Protein AF-0000000085035251 (afdb_homodimer)

Sequence (236 aa):
MGFLKVRIGLFNPAQPERAAEVEASVDKGAIYSVVRCDILEQLGVKPIERRKFRAFGGSVERDIGEVGAILMGKRRVIPVIFGEEGDPAVLGVTALEIFWLEVDLVRGVLREAELLLLMGFLKVRIGLFNPAQPERAAEVEASVDKGAIYSVVRCDILEQLGVKPIERRKFRAFGGSVERDIGEVGAILMGKRRVIPVIFGEEGDPAVLGVTALEIFWLEVDLVRGVLREAELLLL

Structure (mmCIF, N/CA/C/O backbone):
data_AF-0000000085035251-model_v1
#
loop_
_entity.id
_entity.type
_entity.pdbx_description
1 polymer 'Predicted aspartyl protease'
#
loop_
_atom_site.group_PDB
_atom_site.id
_atom_site.type_symbol
_atom_site.label_atom_id
_atom_site.label_alt_id
_atom_site.label_comp_id
_atom_site.label_asym_id
_atom_site.label_entity_id
_atom_site.label_seq_id
_atom_site.pdbx_PDB_ins_code
_atom_site.Cartn_x
_atom_site.Cartn_y
_atom_site.Cartn_z
_atom_site.occupancy
_atom_site.B_iso_or_equiv
_atom_site.auth_seq_id
_atom_site.auth_comp_id
_atom_site.auth_asym_id
_atom_site.auth_atom_id
_atom_site.pdbx_PDB_model_num
ATOM 1 N N . MET A 1 1 ? -12.586 23.5 -7.133 1 41.53 1 MET A N 1
ATOM 2 C CA . MET A 1 1 ? -12.719 22.047 -7.168 1 41.53 1 MET A CA 1
ATOM 3 C C . MET A 1 1 ? -12.461 21.453 -5.793 1 41.53 1 MET A C 1
ATOM 5 O O . MET A 1 1 ? -11.438 21.734 -5.168 1 41.53 1 MET A O 1
ATOM 9 N N . GLY A 1 2 ? -13.367 21.234 -4.906 1 55.91 2 GLY A N 1
ATOM 10 C CA . GLY A 1 2 ? -13.383 20.969 -3.475 1 55.91 2 GLY A CA 1
ATOM 11 C C . GLY A 1 2 ? -12.672 19.688 -3.098 1 55.91 2 GLY A C 1
ATOM 12 O O . GLY A 1 2 ? -12.883 18.641 -3.723 1 55.91 2 GLY A O 1
ATOM 13 N N . PHE A 1 3 ? -11.43 19.688 -2.51 1 79.69 3 PHE A N 1
ATOM 14 C CA . PHE A 1 3 ? -10.648 18.531 -2.086 1 79.69 3 PHE A CA 1
ATOM 15 C C . PHE A 1 3 ? -11.461 17.641 -1.149 1 79.69 3 PHE A C 1
ATOM 17 O O . PHE A 1 3 ? -12.266 18.141 -0.356 1 79.69 3 PHE A O 1
ATOM 24 N N . LEU A 1 4 ? -11.805 16.344 -1.587 1 94.75 4 LEU A N 1
ATOM 25 C CA . LEU A 1 4 ? -12.438 15.391 -0.692 1 94.75 4 LEU A CA 1
ATOM 26 C C . LEU A 1 4 ? -11.641 15.234 0.599 1 94.75 4 LEU A C 1
ATOM 28 O O . LEU A 1 4 ? -10.422 15.047 0.563 1 94.75 4 LEU A O 1
ATOM 32 N N . LYS A 1 5 ? -12.328 15.68 1.704 1 97 5 LYS A N 1
ATOM 33 C CA . LYS A 1 5 ? -11.742 15.461 3.021 1 97 5 LYS A CA 1
ATOM 34 C C . LYS A 1 5 ? -12.398 14.289 3.73 1 97 5 LYS A C 1
ATOM 36 O O . LYS A 1 5 ? -13.617 14.094 3.625 1 97 5 LYS A O 1
ATOM 41 N N . VAL A 1 6 ? -11.602 13.617 4.461 1 97.69 6 VAL A N 1
ATOM 42 C CA . VAL A 1 6 ? -12.133 12.484 5.215 1 97.69 6 VAL A CA 1
ATOM 43 C C . VAL A 1 6 ? -11.539 12.477 6.621 1 97.69 6 VAL A C 1
ATOM 45 O O . VAL A 1 6 ? -10.438 12.977 6.84 1 97.69 6 VAL A O 1
ATOM 48 N N . ARG A 1 7 ? -12.32 12.008 7.531 1 97.69 7 ARG A N 1
ATOM 49 C CA . ARG A 1 7 ? -11.789 11.711 8.859 1 97.69 7 ARG A CA 1
ATOM 50 C C . ARG A 1 7 ? -11.18 10.312 8.906 1 97.69 7 ARG A C 1
ATOM 52 O O . ARG A 1 7 ? -11.828 9.328 8.539 1 97.69 7 ARG A O 1
ATOM 59 N N . ILE A 1 8 ? -9.984 10.258 9.32 1 98.38 8 ILE A N 1
ATOM 60 C CA . ILE A 1 8 ? -9.273 8.984 9.359 1 98.38 8 ILE A CA 1
ATOM 61 C C . ILE A 1 8 ? -8.727 8.742 10.766 1 98.38 8 ILE A C 1
ATOM 63 O O . ILE A 1 8 ? -8.148 9.641 11.375 1 98.38 8 ILE A O 1
ATOM 67 N N . GLY A 1 9 ? -9.031 7.574 11.297 1 98.5 9 GLY A N 1
ATOM 68 C CA . GLY A 1 9 ? -8.367 7.156 12.516 1 98.5 9 GLY A CA 1
ATOM 69 C C . GLY A 1 9 ? -6.938 6.695 12.289 1 98.5 9 GLY A C 1
ATOM 70 O O . GLY A 1 9 ? -6.637 6.07 11.273 1 98.5 9 GLY A O 1
ATOM 71 N N . LEU A 1 10 ? -6.078 7.016 13.203 1 98.81 10 LEU A N 1
ATOM 72 C CA . LEU A 1 10 ? -4.684 6.582 13.164 1 98.81 10 LEU A CA 1
ATOM 73 C C . LEU A 1 10 ? -4.301 5.875 14.461 1 98.81 10 LEU A C 1
ATOM 75 O O . LEU A 1 10 ? -4.746 6.266 15.539 1 98.81 10 LEU A O 1
ATOM 79 N N . PHE A 1 11 ? -3.5 4.879 14.328 1 98.31 11 PHE A N 1
ATOM 80 C CA . PHE A 1 11 ? -3.02 4.176 15.516 1 98.31 11 PHE A CA 1
ATOM 81 C C . PHE A 1 11 ? -1.648 3.562 15.258 1 98.31 11 PHE A C 1
ATOM 83 O O . PHE A 1 11 ? -1.191 3.506 14.117 1 98.31 11 PHE A O 1
ATOM 90 N N . ASN A 1 12 ? -0.963 3.244 16.266 1 97.75 12 ASN A N 1
ATOM 91 C CA . ASN A 1 12 ? 0.292 2.502 16.203 1 97.75 12 ASN A CA 1
ATOM 92 C C . ASN A 1 12 ? 0.053 0.995 16.25 1 97.75 12 ASN A C 1
ATOM 94 O O . ASN A 1 12 ? -0.414 0.465 17.266 1 97.75 12 ASN A O 1
ATOM 98 N N . PRO A 1 13 ? 0.367 0.319 15.188 1 92.62 13 PRO A N 1
ATOM 99 C CA . PRO A 1 13 ? 0.131 -1.127 15.195 1 92.62 13 PRO A CA 1
ATOM 100 C C . PRO A 1 13 ? 0.797 -1.83 16.375 1 92.62 13 PRO A C 1
ATOM 102 O O . PRO A 1 13 ? 0.287 -2.842 16.859 1 92.62 13 PRO A O 1
ATOM 105 N N . ALA A 1 14 ? 1.91 -1.327 16.812 1 91.19 14 ALA A N 1
ATOM 106 C CA . ALA A 1 14 ? 2.639 -1.918 17.938 1 91.19 14 ALA A CA 1
ATOM 107 C C . ALA A 1 14 ? 1.94 -1.623 19.266 1 91.19 14 ALA A C 1
ATOM 109 O O . ALA A 1 14 ? 2.166 -2.314 20.25 1 91.19 14 ALA A O 1
ATOM 110 N N . GLN A 1 15 ? 1.143 -0.567 19.297 1 93.38 15 GLN A N 1
ATOM 111 C CA . GLN A 1 15 ? 0.375 -0.138 20.469 1 93.38 15 GLN A CA 1
ATOM 112 C C . GLN A 1 15 ? -1.027 0.311 20.062 1 93.38 15 GLN A C 1
ATOM 114 O O . GLN A 1 15 ? -1.346 1.501 20.125 1 93.38 15 GLN A O 1
ATOM 119 N N . PRO A 1 16 ? -1.797 -0.693 19.719 1 91.38 16 PRO A N 1
ATOM 120 C CA . PRO A 1 16 ? -3.043 -0.36 19.031 1 91.38 16 PRO A CA 1
ATOM 121 C C . PRO A 1 16 ? -4.074 0.294 19.953 1 91.38 16 PRO A C 1
ATOM 123 O O . PRO A 1 16 ? -5.109 0.771 19.484 1 91.38 16 PRO A O 1
ATOM 126 N N . GLU A 1 17 ? -3.742 0.399 21.188 1 92.75 17 GLU A N 1
ATOM 127 C CA . GLU A 1 17 ? -4.695 0.953 22.156 1 92.75 17 GLU A CA 1
ATOM 128 C C . GLU A 1 17 ? -4.789 2.471 22.031 1 92.75 17 GLU A C 1
ATOM 130 O O . GLU A 1 17 ? -5.789 3.072 22.422 1 92.75 17 GLU A O 1
ATOM 135 N N . ARG A 1 18 ? -3.76 3.09 21.547 1 92.12 18 ARG A N 1
ATOM 136 C CA . ARG A 1 18 ? -3.752 4.535 21.344 1 92.12 18 ARG A CA 1
ATOM 137 C C . ARG A 1 18 ? -4.145 4.887 19.906 1 92.12 18 ARG A C 1
ATOM 139 O O . ARG A 1 18 ? -3.633 4.297 18.953 1 92.12 18 ARG A O 1
ATOM 146 N N . ALA A 1 19 ? -5.121 5.734 19.844 1 96 19 ALA A N 1
ATOM 147 C CA . ALA A 1 19 ? -5.578 6.16 18.531 1 96 19 ALA A CA 1
ATOM 148 C C . ALA A 1 19 ? -5.852 7.66 18.5 1 96 19 ALA A C 1
ATOM 150 O O . ALA A 1 19 ? -6.043 8.281 19.547 1 96 19 ALA A O 1
ATOM 151 N N . ALA A 1 20 ? -5.707 8.258 17.375 1 97.56 20 ALA A N 1
ATOM 152 C CA . ALA A 1 20 ? -6.043 9.656 17.078 1 97.56 20 ALA A CA 1
ATOM 153 C C . ALA A 1 20 ? -6.84 9.766 15.789 1 97.56 20 ALA A C 1
ATOM 155 O O . ALA A 1 20 ? -6.805 8.867 14.945 1 97.56 20 ALA A O 1
ATOM 156 N N . GLU A 1 21 ? -7.641 10.773 15.742 1 98 21 GLU A N 1
ATOM 157 C CA . GLU A 1 21 ? -8.383 11.047 14.516 1 98 21 GLU A CA 1
ATOM 158 C C . GLU A 1 21 ? -7.906 12.344 13.859 1 98 21 GLU A C 1
ATOM 160 O O . GLU A 1 21 ? -7.656 13.336 14.547 1 98 21 GLU A O 1
ATOM 165 N N . VAL A 1 22 ? -7.727 12.289 12.531 1 98.06 22 VAL A N 1
ATOM 166 C CA . VAL A 1 22 ? -7.34 13.492 11.797 1 98.06 22 VAL A CA 1
ATOM 167 C C . VAL A 1 22 ? -8.234 13.664 10.578 1 98.06 22 VAL A C 1
ATOM 169 O O . VAL A 1 22 ? -8.789 12.695 10.062 1 98.06 22 VAL A O 1
ATOM 172 N N . GLU A 1 23 ? -8.438 14.914 10.211 1 97.88 23 GLU A N 1
ATOM 173 C CA . GLU A 1 23 ? -9.031 15.203 8.914 1 97.88 23 GLU A CA 1
ATOM 174 C C . GLU A 1 23 ? -7.965 15.281 7.824 1 97.88 23 GLU A C 1
ATOM 176 O O . GLU A 1 23 ? -7.012 16.062 7.938 1 97.88 23 GLU A O 1
ATOM 181 N N . ALA A 1 24 ? -8.078 14.492 6.871 1 97.88 24 ALA A N 1
ATOM 182 C CA . ALA A 1 24 ? -7.086 14.445 5.797 1 97.88 24 ALA A CA 1
ATOM 183 C C . ALA A 1 24 ? -7.727 14.766 4.445 1 97.88 24 ALA A C 1
ATOM 185 O O . ALA A 1 24 ? -8.852 14.336 4.168 1 97.88 24 ALA A O 1
ATOM 186 N N . SER A 1 25 ? -7.012 15.523 3.648 1 97.31 25 SER A N 1
ATOM 187 C CA . SER A 1 25 ? -7.414 15.703 2.256 1 97.31 25 SER A CA 1
ATOM 188 C C . SER A 1 25 ? -7.043 14.484 1.413 1 97.31 25 SER A C 1
ATOM 190 O O . SER A 1 25 ? -5.922 13.977 1.505 1 97.31 25 SER A O 1
ATOM 192 N N . VAL A 1 26 ? -8.039 13.969 0.655 1 97.56 26 VAL A N 1
ATOM 193 C CA . VAL A 1 26 ? -7.746 12.914 -0.308 1 97.56 26 VAL A CA 1
ATOM 194 C C . VAL A 1 26 ? -7.117 13.516 -1.561 1 97.56 26 VAL A C 1
ATOM 196 O O . VAL A 1 26 ? -7.699 14.398 -2.195 1 97.56 26 VAL A O 1
ATOM 199 N N . ASP A 1 27 ? -5.934 13.094 -1.89 1 95.44 27 ASP A N 1
ATOM 200 C CA . ASP A 1 27 ? -5.203 13.648 -3.023 1 95.44 27 ASP A CA 1
ATOM 201 C C . ASP A 1 27 ? -4.73 12.547 -3.965 1 95.44 27 ASP A C 1
ATOM 203 O O . ASP A 1 27 ? -3.781 11.82 -3.652 1 95.44 27 ASP A O 1
ATOM 207 N N . LYS A 1 28 ? -5.301 12.414 -5.125 1 93.62 28 LYS A N 1
ATOM 208 C CA . LYS A 1 28 ? -4.93 11.391 -6.098 1 93.62 28 LYS A CA 1
ATOM 209 C C . LYS A 1 28 ? -3.625 11.75 -6.805 1 93.62 28 LYS A C 1
ATOM 211 O O . LYS A 1 28 ? -3.057 10.93 -7.531 1 93.62 28 LYS A O 1
ATOM 216 N N . GLY A 1 29 ? -3.18 12.984 -6.566 1 92.19 29 GLY A N 1
ATOM 217 C CA . GLY A 1 29 ? -1.902 13.383 -7.129 1 92.19 29 GLY A CA 1
ATOM 218 C C . GLY A 1 29 ? -0.722 13.047 -6.242 1 92.19 29 GLY A C 1
ATOM 219 O O . GLY A 1 29 ? 0.429 13.102 -6.676 1 92.19 29 GLY A O 1
ATOM 220 N N . ALA A 1 30 ? -0.966 12.75 -4.996 1 94.25 30 ALA A N 1
ATOM 221 C CA . ALA A 1 30 ? 0.065 12.328 -4.051 1 94.25 30 ALA A CA 1
ATOM 222 C C . ALA A 1 30 ? 0.122 10.805 -3.945 1 94.25 30 ALA A C 1
ATOM 224 O O . ALA A 1 30 ? -0.904 10.156 -3.736 1 94.25 30 ALA A O 1
ATOM 225 N N . ILE A 1 31 ? 1.282 10.242 -4.059 1 95.38 31 ILE A N 1
ATOM 226 C CA . ILE A 1 31 ? 1.436 8.797 -3.914 1 95.38 31 ILE A CA 1
ATOM 227 C C . ILE A 1 31 ? 1.283 8.406 -2.447 1 95.38 31 ILE A C 1
ATOM 229 O O . ILE A 1 31 ? 0.501 7.516 -2.113 1 95.38 31 ILE A O 1
ATOM 233 N N . TYR A 1 32 ? 1.901 9.219 -1.579 1 96.81 32 TYR A N 1
ATOM 234 C CA . TYR A 1 32 ? 1.966 8.82 -0.176 1 96.81 32 TYR A CA 1
ATOM 235 C C . TYR A 1 32 ? 1.115 9.742 0.689 1 96.81 32 TYR A C 1
ATOM 237 O O . TYR A 1 32 ? 0.901 10.906 0.341 1 96.81 32 TYR A O 1
ATOM 245 N N . SER A 1 33 ? 0.745 9.211 1.777 1 97.81 33 SER A N 1
ATOM 246 C CA . SER A 1 33 ? 0.054 9.977 2.811 1 97.81 33 SER A CA 1
ATOM 247 C C . SER A 1 33 ? 1.042 10.727 3.693 1 97.81 33 SER A C 1
ATOM 249 O O . SER A 1 33 ? 2.16 10.258 3.924 1 97.81 33 SER A O 1
ATOM 251 N N . VAL A 1 34 ? 0.601 11.859 4.133 1 98.12 34 VAL A N 1
ATOM 252 C CA . VAL A 1 34 ? 1.402 12.695 5.023 1 98.12 34 VAL A CA 1
ATOM 253 C C . VAL A 1 34 ? 0.625 12.969 6.309 1 98.12 34 VAL A C 1
ATOM 255 O O . VAL A 1 34 ? -0.556 13.32 6.262 1 98.12 34 VAL A O 1
ATOM 258 N N . VAL A 1 35 ? 1.2 12.75 7.398 1 98.44 35 VAL A N 1
ATOM 259 C CA . VAL A 1 35 ? 0.676 13.102 8.711 1 98.44 35 VAL A CA 1
ATOM 260 C C . VAL A 1 35 ? 1.744 13.852 9.508 1 98.44 35 VAL A C 1
ATOM 262 O O . VAL A 1 35 ? 2.918 13.477 9.492 1 98.44 35 VAL A O 1
ATOM 265 N N . ARG A 1 36 ? 1.322 14.781 10.148 1 98.44 36 ARG A N 1
ATOM 266 C CA . ARG A 1 36 ? 2.27 15.578 10.922 1 98.44 36 ARG A CA 1
ATOM 267 C C . ARG A 1 36 ? 3.057 14.695 11.891 1 98.44 36 ARG A C 1
ATOM 269 O O . ARG A 1 36 ? 2.498 13.789 12.508 1 98.44 36 ARG A O 1
ATOM 276 N N . CYS A 1 37 ? 4.32 15.055 12.148 1 97.69 37 CYS A N 1
ATOM 277 C CA . CYS A 1 37 ? 5.219 14.25 12.961 1 97.69 37 CYS A CA 1
ATOM 278 C C . CYS A 1 37 ? 4.77 14.234 14.414 1 97.69 37 CYS A C 1
ATOM 280 O O . CYS A 1 37 ? 4.906 13.219 15.102 1 97.69 37 CYS A O 1
ATOM 282 N N . ASP A 1 38 ? 4.215 15.383 14.922 1 97.88 38 ASP A N 1
ATOM 283 C CA . ASP A 1 38 ? 3.824 15.438 16.328 1 97.88 38 ASP A CA 1
ATOM 284 C C . ASP A 1 38 ? 2.686 14.461 16.609 1 97.88 38 ASP A C 1
ATOM 286 O O . ASP A 1 38 ? 2.637 13.859 17.688 1 97.88 38 ASP A O 1
ATOM 290 N N . ILE A 1 39 ? 1.758 14.297 15.672 1 97.94 39 ILE A N 1
ATOM 291 C CA . ILE A 1 39 ? 0.659 13.344 15.812 1 97.94 39 ILE A CA 1
ATOM 292 C C . ILE A 1 39 ? 1.207 11.922 15.844 1 97.94 39 ILE A C 1
ATOM 294 O O . ILE A 1 39 ? 0.843 11.125 16.719 1 97.94 39 ILE A O 1
ATOM 298 N N . LEU A 1 40 ? 2.111 11.578 14.938 1 98.19 40 LEU A N 1
ATOM 299 C CA . LEU A 1 40 ? 2.693 10.242 14.844 1 98.19 40 LEU A CA 1
ATOM 300 C C . LEU A 1 40 ? 3.514 9.922 16.094 1 98.19 40 LEU A C 1
ATOM 302 O O . LEU A 1 40 ? 3.449 8.805 16.609 1 98.19 40 LEU A O 1
ATOM 306 N N . GLU A 1 41 ? 4.285 10.93 16.516 1 97.12 41 GLU A N 1
ATOM 307 C CA . GLU A 1 41 ? 5.094 10.766 17.719 1 97.12 41 GLU A CA 1
ATOM 308 C C . GLU A 1 41 ? 4.219 10.523 18.953 1 97.12 41 GLU A C 1
ATOM 310 O O . GLU A 1 41 ? 4.539 9.68 19.797 1 97.12 41 GLU A O 1
ATOM 315 N N . GLN A 1 42 ? 3.158 11.266 19.031 1 97.06 42 GLN A N 1
ATOM 316 C CA . GLN A 1 42 ? 2.227 11.094 20.141 1 97.06 42 GLN A CA 1
ATOM 317 C C . GLN A 1 42 ? 1.637 9.68 20.141 1 97.06 42 GLN A C 1
ATOM 319 O O . GLN A 1 42 ? 1.36 9.125 21.203 1 97.06 42 GLN A O 1
ATOM 324 N N . LEU A 1 43 ? 1.423 9.078 19.016 1 97.94 43 LEU A N 1
ATOM 325 C CA . LEU A 1 43 ? 0.879 7.73 18.875 1 97.94 43 LEU A CA 1
ATOM 326 C C . LEU A 1 43 ? 1.956 6.68 19.141 1 97.94 43 LEU A C 1
ATOM 328 O O . LEU A 1 43 ? 1.66 5.484 19.203 1 97.94 43 LEU A O 1
ATOM 332 N N . GLY A 1 44 ? 3.189 7.141 19.219 1 97.44 44 GLY A N 1
ATOM 333 C CA . GLY A 1 44 ? 4.293 6.219 19.422 1 97.44 44 GLY A CA 1
ATOM 334 C C . GLY A 1 44 ? 4.789 5.582 18.141 1 97.44 44 GLY A C 1
ATOM 335 O O . GLY A 1 44 ? 5.438 4.531 18.156 1 97.44 44 GLY A O 1
ATOM 336 N N . VAL A 1 45 ? 4.414 6.141 17.047 1 97.5 45 VAL A N 1
ATOM 337 C CA . VAL A 1 45 ? 4.902 5.641 15.758 1 97.5 45 VAL A CA 1
ATOM 338 C C . VAL A 1 45 ? 6.34 6.102 15.539 1 97.5 45 VAL A C 1
ATOM 340 O O . VAL A 1 45 ? 6.621 7.305 15.547 1 97.5 45 VAL A O 1
ATOM 343 N N . LYS A 1 46 ? 7.207 5.184 15.273 1 96.94 46 LYS A N 1
ATOM 344 C CA . LYS A 1 46 ? 8.617 5.5 15.047 1 96.94 46 LYS A CA 1
ATOM 345 C C . LYS A 1 46 ? 8.938 5.516 13.555 1 96.94 46 LYS A C 1
ATOM 347 O O . LYS A 1 46 ? 8.453 4.672 12.797 1 96.94 46 LYS A O 1
ATOM 352 N N . PRO A 1 47 ? 9.789 6.422 13.164 1 97.62 47 PRO A N 1
ATOM 353 C CA . PRO A 1 47 ? 10.258 6.359 11.773 1 97.62 47 PRO A CA 1
ATOM 354 C C . PRO A 1 47 ? 11.023 5.074 11.469 1 97.62 47 PRO A C 1
ATOM 356 O O . PRO A 1 47 ? 11.734 4.551 12.328 1 97.62 47 PRO A O 1
ATOM 359 N N . ILE A 1 48 ? 10.852 4.613 10.25 1 95.75 48 ILE A N 1
ATOM 360 C CA . ILE A 1 48 ? 11.562 3.42 9.805 1 95.75 48 ILE A CA 1
ATOM 361 C C . ILE A 1 48 ? 12.812 3.83 9.023 1 95.75 48 ILE A C 1
ATOM 363 O O . ILE A 1 48 ? 13.844 3.15 9.094 1 95.75 48 ILE A O 1
ATOM 367 N N . GLU A 1 49 ? 12.68 4.895 8.289 1 95 49 GLU A N 1
ATOM 368 C CA . GLU A 1 49 ? 13.766 5.383 7.445 1 95 49 GLU A CA 1
ATOM 369 C C . GLU A 1 49 ? 13.633 6.883 7.191 1 95 49 GLU A C 1
ATOM 371 O O . GLU A 1 49 ? 12.562 7.457 7.383 1 95 49 GLU A O 1
ATOM 376 N N . ARG A 1 50 ? 14.789 7.555 6.957 1 95.69 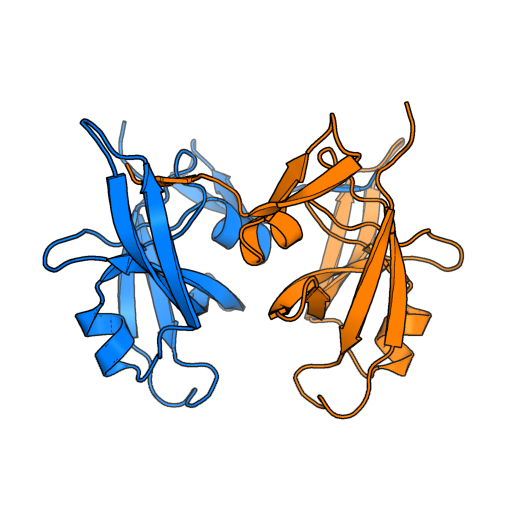50 ARG A N 1
ATOM 377 C CA . ARG A 1 50 ? 14.805 8.922 6.449 1 95.69 50 ARG A CA 1
ATOM 378 C C . ARG A 1 50 ? 15.117 8.953 4.961 1 95.69 50 ARG A C 1
ATOM 380 O O . 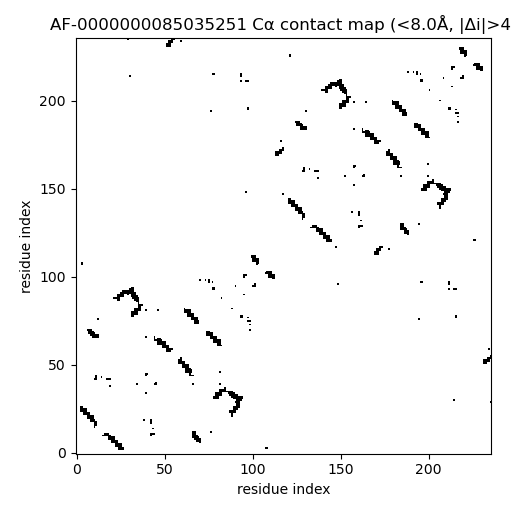ARG A 1 50 ? 16.031 8.266 4.5 1 95.69 50 ARG A O 1
ATOM 387 N N . ARG A 1 51 ? 14.281 9.672 4.215 1 94 51 ARG A N 1
ATOM 388 C CA . ARG A 1 51 ? 14.422 9.648 2.762 1 94 51 ARG A CA 1
ATOM 389 C C . ARG A 1 51 ? 14.453 11.062 2.193 1 94 51 ARG A C 1
ATOM 391 O O . ARG A 1 51 ? 13.914 11.992 2.801 1 94 51 ARG A O 1
ATOM 398 N N . LYS A 1 52 ? 15.102 11.07 1.056 1 92.88 52 LYS A N 1
ATOM 399 C CA . LYS A 1 52 ? 15.164 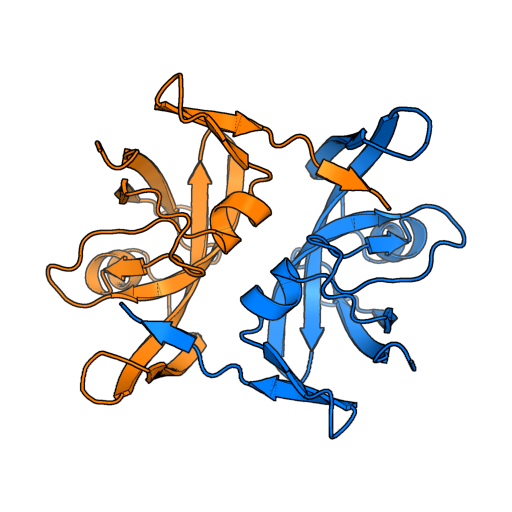12.336 0.328 1 92.88 52 LYS A CA 1
ATOM 400 C C . LYS A 1 52 ? 14.062 12.414 -0.726 1 92.88 52 LYS A C 1
ATOM 402 O O . LYS A 1 52 ? 13.844 11.469 -1.481 1 92.88 52 LYS A O 1
ATOM 407 N N . PHE A 1 53 ? 13.344 13.477 -0.722 1 94.12 53 PHE A N 1
ATOM 408 C CA . PHE A 1 53 ? 12.289 13.75 -1.695 1 94.12 53 PHE A CA 1
ATOM 409 C C . PHE A 1 53 ? 12.648 14.953 -2.557 1 94.12 53 PHE A C 1
ATOM 411 O O . PHE A 1 53 ? 13.195 15.938 -2.059 1 94.12 53 PHE A O 1
ATOM 418 N N . ARG A 1 54 ? 12.312 14.797 -3.766 1 91.69 54 ARG A N 1
ATOM 419 C CA . ARG A 1 54 ? 12.461 15.969 -4.625 1 91.69 54 ARG A CA 1
ATOM 420 C C . ARG A 1 54 ? 11.359 17 -4.352 1 91.69 54 ARG A C 1
ATOM 422 O O . ARG A 1 54 ? 10.211 16.625 -4.113 1 91.69 54 ARG A O 1
ATOM 429 N N . ALA A 1 55 ? 11.672 18.281 -4.227 1 87.38 55 ALA A N 1
ATOM 430 C CA . ALA A 1 55 ? 10.742 19.391 -4.02 1 87.38 55 ALA A CA 1
ATOM 431 C C . ALA A 1 55 ? 11.094 20.562 -4.922 1 87.38 55 ALA A C 1
ATOM 433 O O . ALA A 1 55 ? 12.07 20.516 -5.672 1 87.38 55 ALA A O 1
ATOM 434 N N . PHE A 1 56 ? 10 21.469 -4.957 1 80.69 56 PHE A N 1
ATOM 435 C CA . PHE A 1 56 ? 10.273 22.688 -5.715 1 80.69 56 PHE A CA 1
ATOM 436 C C . PHE A 1 56 ? 11.562 23.344 -5.238 1 80.69 56 PHE A C 1
ATOM 438 O O . PHE A 1 56 ? 11.719 23.641 -4.051 1 80.69 56 PHE A O 1
ATOM 445 N N . GLY A 1 57 ? 12.523 23.5 -6.105 1 84.12 57 GLY A N 1
ATOM 446 C CA . GLY A 1 57 ? 13.758 24.203 -5.816 1 84.12 57 GLY A CA 1
ATOM 447 C C . GLY A 1 57 ? 14.844 23.312 -5.246 1 84.12 57 GLY A C 1
ATOM 448 O O . GLY A 1 57 ? 15.914 23.781 -4.859 1 84.12 57 GLY A O 1
ATOM 449 N N . GLY A 1 58 ? 14.57 22.078 -5.055 1 88.62 58 GLY A N 1
ATOM 450 C CA . GLY A 1 58 ? 15.625 21.203 -4.566 1 88.62 58 GLY A CA 1
ATOM 451 C C . GLY A 1 58 ? 15.094 19.906 -3.98 1 88.62 58 GLY A C 1
ATOM 452 O O . GLY A 1 58 ? 14.32 19.203 -4.629 1 88.62 58 GLY A O 1
ATOM 453 N N . SER A 1 59 ? 15.805 19.5 -2.791 1 92.19 59 SER A N 1
ATOM 454 C CA . SER A 1 59 ? 15.414 18.266 -2.119 1 92.19 59 SER A CA 1
ATOM 455 C C . SER A 1 59 ? 15.148 18.5 -0.637 1 92.19 59 SER A C 1
ATOM 457 O O . SER A 1 59 ? 15.672 19.453 -0.05 1 92.19 59 SER A O 1
ATOM 459 N N . VAL A 1 60 ? 14.219 17.797 -0.134 1 91.62 60 VAL A N 1
ATOM 460 C CA . VAL A 1 60 ? 13.945 17.812 1.299 1 91.62 60 VAL A CA 1
ATOM 461 C C . VAL A 1 60 ? 14.016 16.391 1.858 1 91.62 60 VAL A C 1
ATOM 463 O O . VAL A 1 60 ? 13.688 15.43 1.163 1 91.62 60 VAL A O 1
ATOM 466 N N . GLU A 1 61 ? 14.484 16.344 3.09 1 94.31 61 GLU A N 1
ATOM 467 C CA . GLU A 1 61 ? 14.523 15.047 3.758 1 94.31 61 GLU A CA 1
ATOM 468 C C . GLU A 1 61 ? 13.359 14.891 4.73 1 94.31 61 GLU A C 1
ATOM 470 O O . GLU A 1 61 ? 13.008 15.836 5.441 1 94.31 61 GLU A O 1
ATOM 475 N N . ARG A 1 62 ? 12.68 13.703 4.68 1 96.19 62 ARG A N 1
ATOM 476 C CA . ARG A 1 62 ? 11.586 13.391 5.594 1 96.19 62 ARG A CA 1
ATOM 477 C C . ARG A 1 62 ? 11.742 11.984 6.164 1 96.19 62 ARG A C 1
ATOM 479 O O . ARG A 1 62 ? 12.289 11.094 5.504 1 96.19 62 ARG A O 1
ATOM 486 N N . ASP A 1 63 ? 11.344 11.891 7.406 1 97.12 63 ASP A N 1
ATOM 487 C CA . ASP A 1 63 ? 11.164 10.547 7.949 1 97.12 63 ASP A CA 1
ATOM 488 C C . ASP A 1 63 ? 9.961 9.859 7.316 1 97.12 63 ASP A C 1
ATOM 490 O O . ASP A 1 63 ? 8.977 10.508 6.969 1 97.12 63 ASP A O 1
ATOM 494 N N . ILE A 1 64 ? 10.094 8.547 7.148 1 97.25 64 ILE A N 1
ATOM 495 C CA . ILE A 1 64 ? 8.977 7.738 6.684 1 97.25 64 ILE A CA 1
ATOM 496 C C . ILE A 1 64 ? 8.734 6.578 7.648 1 97.25 64 ILE A C 1
ATOM 498 O O . ILE A 1 64 ? 9.641 6.176 8.375 1 97.25 64 ILE A O 1
ATOM 502 N N . GLY A 1 65 ? 7.531 6.113 7.648 1 97 65 GLY A N 1
ATOM 503 C CA . GLY A 1 65 ? 7.168 4.992 8.5 1 97 65 GLY A CA 1
ATOM 504 C C . GLY A 1 65 ? 5.898 4.293 8.055 1 97 65 GLY A C 1
ATOM 505 O O . GLY A 1 65 ? 5.574 4.277 6.867 1 97 65 GLY A O 1
ATOM 506 N N . GLU A 1 66 ? 5.371 3.533 8.938 1 97.5 66 GLU A N 1
ATOM 507 C CA . GLU A 1 66 ? 4.094 2.842 8.805 1 97.5 66 GLU A CA 1
ATOM 508 C C . GLU A 1 66 ? 3.158 3.172 9.961 1 97.5 66 GLU A C 1
ATOM 510 O O . GLU A 1 66 ? 3.592 3.262 11.109 1 97.5 66 GLU A O 1
ATOM 515 N N . VAL A 1 67 ? 1.931 3.443 9.602 1 98.25 67 VAL A N 1
ATOM 516 C CA . VAL A 1 67 ? 0.943 3.762 10.633 1 98.25 67 VAL A CA 1
ATOM 517 C C . VAL A 1 67 ? -0.34 2.977 10.375 1 98.25 67 VAL A C 1
ATOM 519 O O . VAL A 1 67 ? -0.672 2.672 9.227 1 98.25 67 VAL A O 1
ATOM 522 N N . GLY A 1 68 ? -0.99 2.553 11.43 1 98.06 68 GLY A N 1
ATOM 523 C CA . GLY A 1 68 ? -2.344 2.041 11.289 1 98.06 68 GLY A CA 1
ATOM 524 C C . GLY A 1 68 ? -3.355 3.119 10.945 1 98.06 68 GLY A C 1
ATOM 525 O O . GLY A 1 68 ? -3.289 4.23 11.469 1 98.06 68 GLY A O 1
ATOM 526 N N . ALA A 1 69 ? -4.234 2.824 10.078 1 98.5 69 ALA A N 1
ATOM 527 C CA . ALA A 1 69 ? -5.309 3.73 9.68 1 98.5 69 ALA A CA 1
ATOM 528 C C . ALA A 1 69 ? -6.668 3.047 9.773 1 98.5 69 ALA A C 1
ATOM 530 O O . ALA A 1 69 ? -6.793 1.855 9.477 1 98.5 69 ALA A O 1
ATOM 531 N N . ILE A 1 70 ? -7.621 3.732 10.188 1 97.88 70 ILE A N 1
ATOM 532 C CA . ILE A 1 70 ? -9.016 3.291 10.234 1 97.88 70 ILE A CA 1
ATOM 533 C C . ILE A 1 70 ? -9.852 4.129 9.273 1 97.88 70 ILE A C 1
ATOM 535 O O . ILE A 1 70 ? -9.969 5.344 9.445 1 97.88 70 ILE A O 1
ATOM 539 N N . LEU A 1 71 ? -10.383 3.541 8.344 1 97.5 71 LEU A N 1
ATOM 540 C CA . LEU A 1 71 ? -11.18 4.207 7.324 1 97.5 71 LEU A CA 1
ATOM 541 C C . LEU A 1 71 ? -12.367 3.344 6.918 1 97.5 71 LEU A C 1
ATOM 543 O O . LEU A 1 71 ? -12.203 2.174 6.566 1 97.5 71 LEU A O 1
ATOM 547 N N . MET A 1 72 ? -13.602 3.82 7.035 1 95.5 72 MET A N 1
ATOM 548 C CA . MET A 1 72 ? -14.844 3.141 6.676 1 95.5 72 MET A CA 1
ATOM 549 C C . MET A 1 72 ? -14.945 1.794 7.387 1 95.5 72 MET A C 1
ATOM 551 O O . MET A 1 72 ? -15.305 0.79 6.77 1 95.5 72 MET A O 1
ATOM 555 N N . GLY A 1 73 ? -14.516 1.796 8.609 1 94.12 73 GLY A N 1
ATOM 556 C CA . GLY A 1 73 ? -14.688 0.652 9.492 1 94.12 73 GLY A CA 1
ATOM 557 C C . GLY A 1 73 ? -13.609 -0.403 9.32 1 94.12 73 GLY A C 1
ATOM 558 O O . GLY A 1 73 ? -13.664 -1.458 9.953 1 94.12 73 GLY A O 1
ATOM 559 N N . LYS A 1 74 ? -12.688 -0.14 8.5 1 96.19 74 LYS A N 1
ATOM 560 C CA . LYS A 1 74 ? -11.625 -1.105 8.242 1 96.19 74 LYS A CA 1
ATOM 561 C C . LYS A 1 74 ? -10.289 -0.606 8.773 1 96.19 74 LYS A C 1
ATOM 563 O O . LYS A 1 74 ? -10.016 0.597 8.766 1 96.19 74 LYS A O 1
ATOM 568 N N . ARG A 1 75 ? -9.445 -1.505 9.195 1 96 75 ARG A N 1
ATOM 569 C CA . ARG A 1 75 ? -8.117 -1.203 9.711 1 96 75 ARG A CA 1
ATOM 570 C C . ARG A 1 75 ? -7.035 -1.752 8.789 1 96 75 ARG A C 1
ATOM 572 O O . ARG A 1 75 ? -7.062 -2.93 8.422 1 96 75 ARG A O 1
ATOM 579 N N . ARG A 1 76 ? -6.184 -0.93 8.406 1 97.19 76 ARG A N 1
ATOM 580 C CA . ARG A 1 76 ? -5.043 -1.328 7.59 1 97.19 76 ARG A CA 1
ATOM 581 C C . ARG A 1 76 ? -3.779 -0.585 8.016 1 97.19 76 ARG A C 1
ATOM 583 O O . ARG A 1 76 ? -3.857 0.485 8.617 1 97.19 76 ARG A O 1
ATOM 590 N N . VAL A 1 77 ? -2.619 -1.138 7.711 1 97.31 77 VAL A N 1
ATOM 591 C CA . VAL A 1 77 ? -1.342 -0.452 7.883 1 97.31 77 VAL A CA 1
ATOM 592 C C . VAL A 1 77 ? -0.944 0.234 6.574 1 97.31 77 VAL A C 1
ATOM 594 O O . VAL A 1 77 ? -0.977 -0.382 5.508 1 97.31 77 VAL A O 1
ATOM 597 N N . ILE A 1 78 ? -0.632 1.481 6.633 1 98.5 78 ILE A N 1
ATOM 598 C CA . ILE A 1 78 ? -0.27 2.225 5.43 1 98.5 78 ILE A CA 1
ATOM 599 C C . ILE A 1 78 ? 1.092 2.887 5.621 1 98.5 78 ILE A C 1
ATOM 601 O O . ILE A 1 78 ? 1.491 3.184 6.75 1 98.5 78 ILE A O 1
ATOM 605 N N . PRO A 1 79 ? 1.825 3.064 4.492 1 98.31 79 PRO A N 1
ATOM 606 C CA . PRO A 1 79 ? 3.012 3.918 4.578 1 98.31 79 PRO A CA 1
ATOM 607 C C . PRO A 1 79 ? 2.666 5.387 4.82 1 98.31 79 PRO A C 1
ATOM 609 O O . PRO A 1 79 ? 1.621 5.859 4.371 1 98.31 79 PRO A O 1
ATOM 612 N N . VAL A 1 80 ? 3.572 6.074 5.516 1 98.38 80 VAL A N 1
ATOM 613 C CA . VAL A 1 80 ? 3.275 7.465 5.848 1 98.38 80 VAL A CA 1
ATOM 614 C C . VAL A 1 80 ? 4.566 8.281 5.859 1 98.38 80 VAL A C 1
ATOM 616 O O . VAL A 1 80 ? 5.613 7.789 6.289 1 98.38 80 VAL A O 1
ATOM 619 N N . ILE A 1 81 ? 4.523 9.461 5.348 1 98 81 ILE A N 1
ATOM 620 C CA . ILE A 1 81 ? 5.574 10.461 5.48 1 98 81 ILE A CA 1
ATOM 621 C C . ILE A 1 81 ? 5.316 11.32 6.715 1 98 81 ILE A C 1
ATOM 623 O O . ILE A 1 81 ? 4.188 11.758 6.949 1 98 81 ILE A O 1
ATOM 627 N N . PHE A 1 82 ? 6.348 11.523 7.531 1 98.19 82 PHE A N 1
ATOM 628 C CA . PHE A 1 82 ? 6.266 12.43 8.672 1 98.19 82 PHE A CA 1
ATOM 629 C C . PHE A 1 82 ? 6.297 13.883 8.219 1 98.19 82 PHE A C 1
ATOM 631 O O . PHE A 1 82 ? 7.336 14.375 7.766 1 98.19 82 PHE A O 1
ATOM 638 N N . GLY A 1 83 ? 5.164 14.5 8.328 1 97.38 83 GLY A N 1
ATOM 639 C CA . GLY A 1 83 ? 5.059 15.891 7.918 1 97.38 83 GLY A CA 1
ATOM 640 C C . GLY A 1 83 ? 5.625 16.859 8.945 1 97.38 83 GLY A C 1
ATOM 641 O O . GLY A 1 83 ? 5.945 16.469 10.062 1 97.38 83 GLY A O 1
ATOM 642 N N . GLU A 1 84 ? 5.777 18.047 8.492 1 95.69 84 GLU A N 1
ATOM 643 C CA . GLU A 1 84 ? 6.242 19.109 9.383 1 95.69 84 GLU A CA 1
ATOM 644 C C . GLU A 1 84 ? 5.082 19.75 10.133 1 95.69 84 GLU A C 1
ATOM 646 O O . GLU A 1 84 ? 3.916 19.484 9.82 1 95.69 84 GLU A O 1
ATOM 651 N N . GLU A 1 85 ? 5.484 20.531 11.086 1 92.31 85 GLU A N 1
ATOM 652 C CA . GLU A 1 85 ? 4.465 21.297 11.805 1 92.31 85 GLU A CA 1
ATOM 653 C C . GLU A 1 85 ? 3.648 22.156 10.852 1 92.31 85 GLU A C 1
ATOM 655 O O . GLU A 1 85 ? 4.203 22.797 9.953 1 92.31 85 GLU A O 1
ATOM 660 N N . GLY A 1 86 ? 2.359 22.094 11.039 1 92.19 86 GLY A N 1
ATOM 661 C CA . GLY A 1 86 ? 1.489 22.938 10.227 1 92.19 86 GLY A CA 1
ATOM 662 C C . GLY A 1 86 ? 1.059 22.266 8.938 1 92.19 86 GLY A C 1
ATOM 663 O O . GLY A 1 86 ? 0.176 22.766 8.234 1 92.19 86 GLY A O 1
ATOM 664 N N . ASP A 1 87 ? 1.71 21.188 8.516 1 93.81 87 ASP A N 1
ATOM 665 C CA . ASP A 1 87 ? 1.322 20.484 7.297 1 93.81 87 ASP A CA 1
ATOM 666 C C . ASP A 1 87 ? -0.082 19.891 7.422 1 93.81 87 ASP A C 1
ATOM 668 O O . ASP A 1 87 ? -0.426 19.312 8.453 1 93.81 87 ASP A O 1
ATOM 672 N N . PRO A 1 88 ? -0.864 20.156 6.484 1 95.56 88 PRO A N 1
ATOM 673 C CA . PRO A 1 88 ? -2.129 19.422 6.492 1 95.56 88 PRO A CA 1
ATOM 674 C C . PRO A 1 88 ? -1.937 17.922 6.258 1 95.56 88 PRO A C 1
ATOM 676 O O . PRO A 1 88 ? -0.952 17.516 5.641 1 95.56 88 PRO A O 1
ATOM 679 N N . ALA A 1 89 ? -2.85 17.094 6.844 1 97.81 89 ALA A N 1
ATOM 680 C CA . ALA A 1 89 ? -2.812 15.664 6.586 1 97.81 89 ALA A CA 1
ATOM 681 C C . ALA A 1 89 ? -3.305 15.344 5.176 1 97.81 89 ALA A C 1
ATOM 683 O O . ALA A 1 89 ? -4.281 15.93 4.707 1 97.81 89 ALA A O 1
ATOM 684 N N . VAL A 1 90 ? -2.635 14.461 4.512 1 97.5 90 VAL A N 1
ATOM 685 C CA . VAL A 1 90 ? -2.973 14.055 3.152 1 97.5 90 VAL A CA 1
ATOM 686 C C . VAL A 1 90 ? -3.123 12.531 3.09 1 97.5 90 VAL A C 1
ATOM 688 O O . VAL A 1 90 ? -2.318 11.797 3.67 1 97.5 90 VAL A O 1
ATOM 691 N N . LEU A 1 91 ? -4.16 12.078 2.564 1 97.94 91 LEU A N 1
ATOM 692 C CA . LEU A 1 91 ? -4.348 10.672 2.213 1 97.94 91 LEU A CA 1
ATOM 693 C C . LEU A 1 91 ? -4.039 10.438 0.738 1 97.94 91 LEU A C 1
ATOM 695 O O . LEU A 1 91 ? -4.777 10.891 -0.136 1 97.94 91 LEU A O 1
ATOM 699 N N . GLY A 1 92 ? -2.924 9.719 0.492 1 97 92 GLY A N 1
ATOM 700 C CA . GLY A 1 92 ? -2.438 9.547 -0.867 1 97 92 GLY A CA 1
ATOM 701 C C . GLY A 1 92 ? -2.951 8.273 -1.523 1 97 92 GLY A C 1
ATOM 702 O O . GLY A 1 92 ? -3.691 7.508 -0.907 1 97 92 GLY A O 1
ATOM 703 N N . VAL A 1 93 ? -2.574 8.031 -2.711 1 97 93 VAL A N 1
ATOM 704 C CA . VAL A 1 93 ? -3.059 6.973 -3.594 1 97 93 VAL A CA 1
ATOM 705 C C . VAL A 1 93 ? -2.754 5.605 -2.982 1 97 93 VAL A C 1
ATOM 707 O O . VAL A 1 93 ? -3.59 4.699 -3.023 1 97 93 VAL A O 1
ATOM 710 N N . THR A 1 94 ? -1.547 5.383 -2.463 1 97.94 94 THR A N 1
ATOM 711 C CA . THR A 1 94 ? -1.157 4.09 -1.914 1 97.94 94 THR A CA 1
ATOM 712 C C . THR A 1 94 ? -2.1 3.672 -0.79 1 97.94 94 THR A C 1
ATOM 714 O O . THR A 1 94 ? -2.482 2.502 -0.695 1 97.94 94 THR A O 1
ATOM 717 N N . ALA A 1 95 ? -2.479 4.609 0.039 1 98.5 95 ALA A N 1
ATOM 718 C CA . ALA A 1 95 ? -3.428 4.305 1.106 1 98.5 95 ALA A CA 1
ATOM 719 C C . ALA A 1 95 ? -4.785 3.904 0.537 1 98.5 95 ALA A C 1
ATOM 721 O O . ALA A 1 95 ? -5.414 2.959 1.021 1 98.5 95 ALA A O 1
ATOM 722 N N . LEU A 1 96 ? -5.258 4.629 -0.484 1 97.81 96 LEU A N 1
ATOM 723 C CA . LEU A 1 96 ? -6.531 4.293 -1.108 1 97.81 96 LEU A CA 1
ATOM 724 C C . LEU A 1 96 ? -6.508 2.873 -1.665 1 97.81 96 LEU A C 1
ATOM 726 O O . LEU A 1 96 ? -7.477 2.127 -1.521 1 97.81 96 LEU A O 1
ATOM 730 N N . GLU A 1 97 ? -5.402 2.541 -2.307 1 97.38 97 GLU A N 1
ATOM 731 C CA . GLU A 1 97 ? -5.25 1.202 -2.867 1 97.38 97 GLU A CA 1
ATOM 732 C C . GLU A 1 97 ? -5.234 0.142 -1.77 1 97.38 97 GLU A C 1
ATOM 734 O O . GLU A 1 97 ? -5.879 -0.901 -1.898 1 97.38 97 GLU A O 1
ATOM 739 N N . ILE A 1 98 ? -4.516 0.403 -0.715 1 98.12 98 ILE A N 1
ATOM 740 C CA . ILE A 1 98 ? -4.422 -0.532 0.401 1 98.12 98 ILE A CA 1
ATOM 741 C C . ILE A 1 98 ? -5.816 -0.79 0.973 1 98.12 98 ILE A C 1
ATOM 743 O O . ILE A 1 98 ? -6.156 -1.928 1.307 1 98.12 98 ILE A O 1
ATOM 747 N N . PHE A 1 99 ? -6.656 0.168 0.973 1 97.75 99 PHE A N 1
ATOM 748 C CA . PHE A 1 99 ? -8.016 0.042 1.478 1 97.75 99 PHE A CA 1
ATOM 749 C C . PHE A 1 99 ? -8.961 -0.411 0.373 1 97.75 99 PHE A C 1
ATOM 751 O O . PHE A 1 99 ? -10.148 -0.633 0.618 1 97.75 99 PHE A O 1
ATOM 758 N N . TRP A 1 100 ? -8.492 -0.545 -0.746 1 96.81 100 TRP A N 1
ATOM 759 C CA . TRP A 1 100 ? -9.281 -0.952 -1.9 1 96.81 100 TRP A CA 1
ATOM 760 C C . TRP A 1 100 ? -10.414 0.039 -2.16 1 96.81 100 TRP A C 1
ATOM 762 O O . TRP A 1 100 ? -11.555 -0.36 -2.396 1 96.81 100 TRP A O 1
ATOM 772 N N . LEU A 1 101 ? -10.031 1.324 -2.127 1 96.81 101 LEU A N 1
ATOM 773 C CA . LEU A 1 101 ? -11.016 2.389 -2.279 1 96.81 101 LEU A CA 1
ATOM 774 C C . LEU A 1 101 ? -10.703 3.242 -3.508 1 96.81 101 LEU A C 1
ATOM 776 O O . LEU A 1 101 ? -9.57 3.25 -3.994 1 96.81 101 LEU A O 1
ATOM 780 N N . GLU A 1 102 ? -11.719 3.9 -4.016 1 95.56 102 GLU A N 1
ATOM 781 C CA . GLU A 1 102 ? -11.594 4.941 -5.031 1 95.56 102 GLU A CA 1
ATOM 782 C C . GLU A 1 102 ? -12.445 6.16 -4.676 1 95.56 102 GLU A C 1
ATOM 784 O O . GLU A 1 102 ? -13.312 6.086 -3.809 1 95.56 102 GLU A O 1
ATOM 789 N N . VAL A 1 103 ? -12.078 7.266 -5.25 1 95.25 103 VAL A N 1
ATOM 790 C CA . VAL A 1 103 ? -12.82 8.5 -5.012 1 95.25 103 VAL A CA 1
ATOM 791 C C . VAL A 1 103 ? -14.008 8.578 -5.969 1 95.25 103 VAL A C 1
ATOM 793 O O . VAL A 1 103 ? -13.852 8.43 -7.18 1 95.25 103 VAL A O 1
ATOM 796 N N . ASP A 1 104 ? -15.234 8.734 -5.438 1 94.25 104 ASP A N 1
ATOM 797 C CA . ASP A 1 104 ? -16.422 9.109 -6.203 1 94.25 104 ASP A CA 1
ATOM 798 C C . ASP A 1 104 ? -16.547 10.633 -6.293 1 94.25 104 ASP A C 1
ATOM 800 O O . ASP A 1 104 ? -17.047 11.273 -5.367 1 94.25 104 ASP A O 1
ATOM 804 N N . LEU A 1 105 ? -16.109 11.148 -7.367 1 89.56 105 LEU A N 1
ATOM 805 C CA . LEU A 1 105 ? -16.031 12.594 -7.531 1 89.56 105 LEU A CA 1
ATOM 806 C C . LEU A 1 105 ? -17.438 13.203 -7.586 1 89.56 105 LEU A C 1
ATOM 808 O O . LEU A 1 105 ? -17.625 14.359 -7.211 1 89.56 105 LEU A O 1
ATOM 812 N N . VAL A 1 106 ? -18.344 12.445 -8.078 1 92.31 106 VAL A N 1
ATOM 813 C CA . VAL A 1 106 ? -19.719 12.93 -8.211 1 92.31 106 VAL A CA 1
ATOM 814 C C . VAL A 1 106 ? -20.344 13.086 -6.824 1 92.31 106 VAL A C 1
ATOM 816 O O . VAL A 1 106 ? -20.891 14.141 -6.5 1 92.31 106 VAL A O 1
ATOM 819 N N . ARG A 1 107 ? -20.281 12.109 -5.977 1 93.75 107 ARG A N 1
ATOM 820 C CA . ARG A 1 107 ? -20.875 12.125 -4.648 1 93.75 107 ARG A CA 1
ATOM 821 C C . ARG A 1 107 ? -19.938 12.758 -3.629 1 93.75 107 ARG A C 1
ATOM 823 O O . ARG A 1 107 ? -20.359 13.133 -2.533 1 93.75 107 ARG A O 1
ATOM 830 N N . GLY A 1 108 ? -18.688 12.852 -3.951 1 93.19 108 GLY A N 1
ATOM 831 C CA . GLY A 1 108 ? -17.703 13.391 -3.025 1 93.19 108 GLY A CA 1
ATOM 832 C C . GLY A 1 108 ? -17.422 12.477 -1.844 1 93.19 108 GLY A C 1
ATOM 833 O O . GLY A 1 108 ? -17.375 12.93 -0.699 1 93.19 108 GLY A O 1
ATOM 834 N N . VAL A 1 109 ? -17.375 11.18 -2.152 1 95.06 109 VAL A N 1
ATOM 835 C CA . VAL A 1 109 ? -17.125 10.195 -1.097 1 95.06 109 VAL A CA 1
ATOM 836 C C . VAL A 1 109 ? -16.125 9.148 -1.579 1 95.06 109 VAL A C 1
ATOM 838 O O . VAL A 1 109 ? -15.812 9.086 -2.77 1 95.06 109 VAL A O 1
ATOM 841 N N . LEU A 1 110 ? -15.594 8.391 -0.669 1 97 110 LEU A N 1
ATOM 842 C CA . LEU A 1 110 ? -14.836 7.191 -0.993 1 97 110 LEU A CA 1
ATOM 843 C C . LEU A 1 110 ? -15.758 5.988 -1.157 1 97 110 LEU A C 1
ATOM 845 O O . LEU A 1 110 ? -16.719 5.836 -0.403 1 97 110 LEU A O 1
ATOM 849 N N . ARG A 1 111 ? -15.414 5.23 -2.098 1 95.94 111 ARG A N 1
ATOM 850 C CA . ARG A 1 111 ? -16.172 3.994 -2.285 1 95.94 111 ARG A CA 1
ATOM 851 C C . ARG A 1 111 ? -15.242 2.836 -2.646 1 95.94 111 ARG A C 1
ATOM 853 O O . ARG A 1 111 ? -14.102 3.051 -3.057 1 95.94 111 ARG A O 1
ATOM 860 N N . GLU A 1 112 ? -15.805 1.626 -2.48 1 94.62 112 GLU A N 1
ATOM 861 C CA . GLU A 1 112 ? -15.031 0.451 -2.867 1 94.62 112 GLU A CA 1
ATOM 862 C C . GLU A 1 112 ? -14.688 0.481 -4.355 1 94.62 112 GLU A C 1
ATOM 864 O O . GLU A 1 112 ? -15.547 0.791 -5.188 1 94.62 112 GLU A O 1
ATOM 869 N N . ALA A 1 113 ? -13.391 0.209 -4.645 1 93.38 113 ALA A N 1
ATOM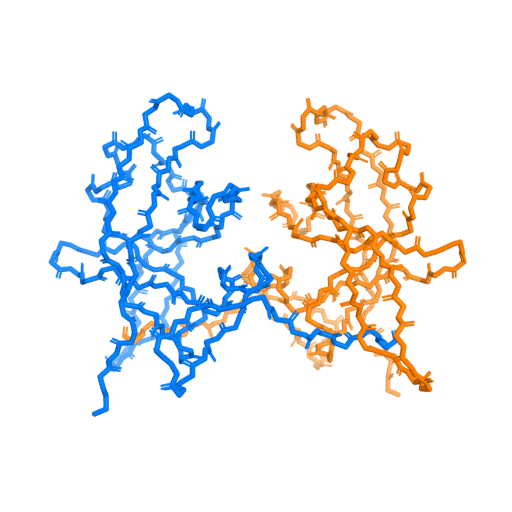 870 C CA . ALA A 1 113 ? -12.922 0.244 -6.027 1 93.38 113 ALA A CA 1
ATOM 871 C C . ALA A 1 113 ? -13.32 -1.031 -6.77 1 93.38 113 ALA A C 1
ATOM 873 O O . ALA A 1 113 ? -13.328 -2.117 -6.188 1 93.38 113 ALA A O 1
ATOM 874 N N . GLU A 1 114 ? -13.789 -0.835 -7.941 1 86.19 114 GLU A N 1
ATOM 875 C CA . GLU A 1 114 ? -13.906 -1.973 -8.852 1 86.19 114 GLU A CA 1
ATOM 876 C C . GLU A 1 114 ? -12.594 -2.217 -9.594 1 86.19 114 GLU A C 1
ATOM 878 O O . GLU A 1 114 ? -12.203 -1.42 -10.453 1 86.19 114 GLU A O 1
ATOM 883 N N . LEU A 1 115 ? -11.867 -3.266 -9.219 1 86.44 115 LEU A N 1
ATOM 884 C CA . LEU A 1 115 ? -10.516 -3.434 -9.734 1 86.44 115 LEU A CA 1
ATOM 885 C C . LEU A 1 115 ? -10.453 -4.57 -10.742 1 86.44 115 LEU A C 1
ATOM 887 O O . LEU A 1 115 ? -11.312 -5.453 -10.75 1 86.44 115 LEU A O 1
ATOM 891 N N . LEU A 1 116 ? -9.555 -4.434 -11.617 1 83.62 116 LEU A N 1
ATOM 892 C CA . LEU A 1 116 ? -9.336 -5.422 -12.664 1 83.62 116 LEU A CA 1
ATOM 893 C C . LEU A 1 116 ? -8.312 -6.465 -12.219 1 83.62 116 LEU A C 1
ATOM 895 O O . LEU A 1 116 ? -7.316 -6.125 -11.578 1 83.62 116 LEU A O 1
ATOM 899 N N . LEU A 1 117 ? -8.742 -7.688 -12.359 1 82.25 117 LEU A N 1
ATOM 900 C CA . LEU A 1 117 ? -7.793 -8.781 -12.195 1 82.25 117 LEU A CA 1
ATOM 901 C C . LEU A 1 117 ? -7.441 -9.414 -13.539 1 82.25 117 LEU A C 1
ATOM 903 O O . LEU A 1 117 ? -8.328 -9.852 -14.273 1 82.25 117 LEU A O 1
ATOM 907 N N . LEU A 1 118 ? -6.18 -9.086 -13.992 1 65.31 118 LEU A N 1
ATOM 908 C CA . LEU A 1 118 ? -5.82 -9.656 -15.289 1 65.31 118 LEU A CA 1
ATOM 909 C C . LEU A 1 118 ? -5.145 -11.008 -15.125 1 65.31 118 LEU A C 1
ATOM 911 O O . LEU A 1 118 ? -4.512 -11.273 -14.102 1 65.31 118 LEU A O 1
ATOM 915 N N . MET B 1 1 ? 10.273 -8.688 -24.25 1 41.53 1 MET B N 1
ATOM 916 C CA . MET B 1 1 ? 10.492 -7.707 -23.188 1 41.53 1 MET B CA 1
ATOM 917 C C . MET B 1 1 ? 10.492 -8.375 -21.828 1 41.53 1 MET B C 1
AT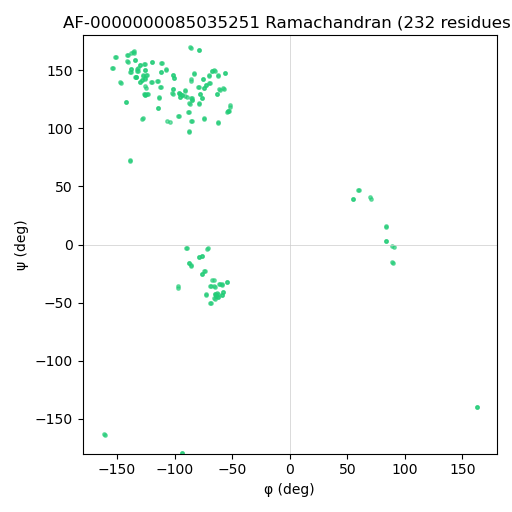OM 919 O O . MET B 1 1 ? 9.555 -9.102 -21.484 1 41.53 1 MET B O 1
ATOM 923 N N . GLY B 1 2 ? 11.539 -8.852 -21.219 1 56.03 2 GLY B N 1
ATOM 924 C CA . GLY B 1 2 ? 11.781 -9.758 -20.109 1 56.03 2 GLY B CA 1
ATOM 925 C C . GLY B 1 2 ? 11.234 -9.258 -18.797 1 56.03 2 GLY B C 1
ATOM 926 O O . GLY B 1 2 ? 11.43 -8.094 -18.438 1 56.03 2 GLY B O 1
ATOM 927 N N . PHE B 1 3 ? 10.102 -9.781 -18.234 1 80 3 PHE B N 1
ATOM 928 C CA . PHE B 1 3 ? 9.484 -9.406 -16.969 1 80 3 PHE B CA 1
ATOM 929 C C . PHE B 1 3 ? 10.492 -9.484 -15.828 1 80 3 PHE B C 1
ATOM 931 O O . PHE B 1 3 ? 11.359 -10.359 -15.828 1 80 3 PHE B O 1
ATOM 938 N N . LEU B 1 4 ? 10.844 -8.289 -15.164 1 94.75 4 LEU B N 1
ATOM 939 C CA . LEU B 1 4 ? 11.68 -8.305 -13.969 1 94.75 4 LEU B CA 1
ATOM 940 C C . LEU B 1 4 ? 11.109 -9.242 -12.914 1 94.75 4 LEU B C 1
ATOM 942 O O . LEU B 1 4 ? 9.914 -9.18 -12.609 1 94.75 4 LEU B O 1
ATOM 946 N N . LYS B 1 5 ? 11.922 -10.32 -12.664 1 97 5 LYS B N 1
ATOM 947 C CA . LYS B 1 5 ? 11.562 -11.219 -11.578 1 97 5 LYS B CA 1
ATOM 948 C C . LYS B 1 5 ? 12.406 -10.945 -10.336 1 97 5 LYS B C 1
ATOM 950 O O . LYS B 1 5 ? 13.602 -10.656 -10.445 1 97 5 LYS B O 1
ATOM 955 N N . VAL B 1 6 ? 11.789 -11.125 -9.227 1 97.69 6 VAL B N 1
ATOM 956 C CA . VAL B 1 6 ? 12.516 -10.93 -7.98 1 97.69 6 VAL B CA 1
ATOM 957 C C . VAL B 1 6 ? 12.148 -12.031 -6.988 1 97.69 6 VAL B C 1
ATOM 959 O O . VAL B 1 6 ? 11.055 -12.594 -7.055 1 97.69 6 VAL B O 1
ATOM 962 N N . ARG B 1 7 ? 13.086 -12.367 -6.168 1 97.69 7 ARG B N 1
ATOM 963 C CA . ARG B 1 7 ? 12.789 -13.219 -5.023 1 97.69 7 ARG B CA 1
ATOM 964 C C . ARG B 1 7 ? 12.289 -12.391 -3.84 1 97.69 7 ARG B C 1
ATOM 966 O O . ARG B 1 7 ? 12.953 -11.445 -3.422 1 97.69 7 ARG B O 1
ATOM 973 N N . ILE B 1 8 ? 11.18 -12.75 -3.359 1 98.38 8 ILE B N 1
ATOM 974 C CA . ILE B 1 8 ? 10.578 -12.008 -2.258 1 98.38 8 ILE B CA 1
ATOM 975 C C . ILE B 1 8 ? 10.273 -12.953 -1.099 1 98.38 8 ILE B C 1
ATOM 977 O O . ILE B 1 8 ? 9.742 -14.047 -1.305 1 98.38 8 ILE B O 1
ATOM 981 N N . GLY B 1 9 ? 10.742 -12.57 0.078 1 98.5 9 GLY B N 1
ATOM 982 C CA . GLY B 1 9 ? 10.297 -13.273 1.272 1 98.5 9 GLY B CA 1
ATOM 983 C C . GLY B 1 9 ? 8.891 -12.906 1.695 1 98.5 9 GLY B C 1
ATOM 984 O O . GLY B 1 9 ? 8.484 -11.75 1.572 1 98.5 9 GLY B O 1
ATOM 985 N N . LEU B 1 10 ? 8.156 -13.867 2.16 1 98.81 10 LEU B N 1
ATOM 986 C CA . LEU B 1 10 ? 6.805 -13.656 2.676 1 98.81 10 LEU B CA 1
ATOM 987 C C . LEU B 1 10 ? 6.672 -14.203 4.094 1 98.81 10 LEU B C 1
ATOM 989 O O . LEU B 1 10 ? 7.246 -15.25 4.414 1 98.81 10 LEU B O 1
ATOM 993 N N . PHE B 1 11 ? 5.941 -13.508 4.895 1 98.31 11 PHE B N 1
ATOM 994 C CA . PHE B 1 11 ? 5.703 -13.984 6.25 1 98.31 11 PHE B CA 1
ATOM 995 C C . PHE B 1 11 ? 4.355 -13.492 6.766 1 98.31 11 PHE B C 1
ATOM 997 O O . PHE B 1 11 ? 3.734 -12.617 6.16 1 98.31 11 PHE B O 1
ATOM 1004 N N . ASN B 1 12 ? 3.844 -14.102 7.758 1 97.81 12 ASN B N 1
ATOM 1005 C CA . ASN B 1 12 ? 2.65 -13.672 8.477 1 97.81 12 ASN B CA 1
ATOM 1006 C C . ASN B 1 12 ? 2.994 -12.703 9.602 1 97.81 12 ASN B C 1
ATOM 1008 O O . ASN B 1 12 ? 3.65 -13.078 10.57 1 97.81 12 ASN B O 1
ATOM 1012 N N . PRO B 1 13 ? 2.572 -11.477 9.492 1 92.75 13 PRO B N 1
ATOM 1013 C CA . PRO B 1 13 ? 2.902 -10.523 10.547 1 92.75 13 PRO B CA 1
ATOM 1014 C C . PRO B 1 13 ? 2.48 -11.008 11.93 1 92.75 13 PRO B C 1
ATOM 1016 O O . PRO B 1 13 ? 3.127 -10.672 12.93 1 92.75 13 PRO B O 1
ATOM 1019 N N . ALA B 1 14 ? 1.413 -11.758 12.008 1 91.38 14 ALA B N 1
ATOM 1020 C CA . ALA B 1 14 ? 0.915 -12.273 13.273 1 91.38 14 ALA B CA 1
ATOM 1021 C C . ALA B 1 14 ? 1.794 -13.406 13.789 1 91.38 14 ALA B C 1
ATOM 1023 O O . ALA B 1 14 ? 1.778 -13.727 14.984 1 91.38 14 ALA B O 1
ATOM 1024 N N . GLN B 1 15 ? 2.518 -14.062 12.906 1 93.44 15 GLN B N 1
ATOM 1025 C CA . GLN B 1 15 ? 3.432 -15.164 13.203 1 93.44 15 GLN B CA 1
ATOM 1026 C C . GLN B 1 15 ? 4.719 -15.039 12.398 1 93.44 15 GLN B C 1
ATOM 1028 O O . GLN B 1 15 ? 4.965 -15.844 11.492 1 93.44 15 GLN B O 1
ATOM 1033 N N . PRO B 1 16 ? 5.488 -14.078 12.812 1 91.56 16 PRO B N 1
ATOM 1034 C CA . PRO B 1 16 ? 6.582 -13.672 11.93 1 91.56 16 PRO B CA 1
ATOM 1035 C C . PRO B 1 16 ? 7.703 -14.711 11.859 1 91.56 16 PRO B C 1
ATOM 1037 O O . PRO B 1 16 ? 8.625 -14.578 11.047 1 91.56 16 PRO B O 1
ATOM 1040 N N . GLU B 1 17 ? 7.574 -15.734 12.617 1 92.75 17 GLU B N 1
ATOM 1041 C CA . GLU B 1 17 ? 8.633 -16.734 12.664 1 92.75 17 GLU B CA 1
ATOM 1042 C C . GLU B 1 17 ? 8.609 -17.625 11.422 1 92.75 17 GLU B C 1
ATOM 1044 O O . GLU B 1 17 ? 9.617 -18.234 11.07 1 92.75 17 GLU B O 1
ATOM 1049 N N . ARG B 1 18 ? 7.484 -17.75 10.812 1 92.06 18 ARG B N 1
ATOM 1050 C CA . ARG B 1 18 ? 7.355 -18.547 9.594 1 92.06 18 ARG B CA 1
ATOM 1051 C C . ARG B 1 18 ? 7.48 -17.672 8.352 1 92.06 18 ARG B C 1
ATOM 1053 O O . ARG B 1 18 ? 6.859 -16.609 8.273 1 92.06 18 ARG B O 1
ATOM 1060 N N . ALA B 1 19 ? 8.375 -18.094 7.508 1 95.94 19 ALA B N 1
ATOM 1061 C CA . ALA B 1 19 ? 8.57 -17.344 6.27 1 95.94 19 ALA B CA 1
ATOM 1062 C C . ALA B 1 19 ? 8.734 -18.281 5.078 1 95.94 19 ALA B C 1
ATOM 1064 O O . ALA B 1 19 ? 9.055 -19.469 5.242 1 95.94 19 ALA B O 1
ATOM 1065 N N . ALA B 1 20 ? 8.359 -17.844 3.93 1 97.56 20 ALA B N 1
ATOM 1066 C CA . ALA B 1 20 ? 8.547 -18.516 2.645 1 97.56 20 ALA B CA 1
ATOM 1067 C C . ALA B 1 20 ? 9.125 -17.547 1.605 1 97.56 20 ALA B C 1
ATOM 1069 O O . ALA B 1 20 ? 9.008 -16.328 1.747 1 97.56 20 ALA B O 1
ATOM 1070 N N . GLU B 1 21 ? 9.82 -18.109 0.694 1 98 21 GLU B N 1
ATOM 1071 C CA . GLU B 1 21 ? 10.344 -17.312 -0.409 1 98 21 GLU B CA 1
ATOM 1072 C C . GLU B 1 21 ? 9.68 -17.688 -1.729 1 98 21 GLU B C 1
ATOM 1074 O O . GLU B 1 21 ? 9.469 -18.875 -2.008 1 98 21 GLU B O 1
ATOM 1079 N N . VAL B 1 22 ? 9.312 -16.672 -2.51 1 98.06 22 VAL B N 1
ATOM 1080 C CA . VAL B 1 22 ? 8.734 -16.922 -3.822 1 98.06 22 VAL B CA 1
ATOM 1081 C C . VAL B 1 22 ? 9.406 -16.047 -4.867 1 98.06 22 VAL B C 1
ATOM 1083 O O . VAL B 1 22 ? 9.945 -14.984 -4.539 1 98.06 22 VAL B O 1
ATOM 1086 N N . GLU B 1 23 ? 9.461 -16.562 -6.082 1 97.94 23 GLU B N 1
ATOM 1087 C CA . GLU B 1 23 ? 9.82 -15.711 -7.215 1 97.94 23 GLU B CA 1
ATOM 1088 C C . GLU B 1 23 ? 8.594 -15.016 -7.797 1 97.94 23 GLU B C 1
ATOM 1090 O O . GLU B 1 23 ? 7.613 -15.664 -8.148 1 97.94 23 GLU B O 1
ATOM 1095 N N . ALA B 1 24 ? 8.625 -13.773 -7.82 1 97.94 24 ALA B N 1
ATOM 1096 C CA . ALA B 1 24 ? 7.484 -13 -8.305 1 97.94 24 ALA B CA 1
ATOM 1097 C C . ALA B 1 24 ? 7.883 -12.133 -9.5 1 97.94 24 ALA B C 1
ATOM 1099 O O . ALA B 1 24 ? 8.977 -11.57 -9.531 1 97.94 24 ALA B O 1
ATOM 1100 N N . SER B 1 25 ? 7.004 -12.055 -10.469 1 97.38 25 SER B N 1
ATOM 1101 C CA . SER B 1 25 ? 7.172 -11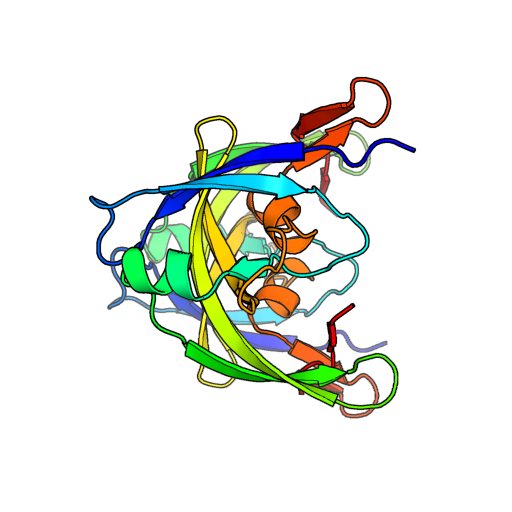.086 -11.547 1 97.38 25 SER B CA 1
ATOM 1102 C C . SER B 1 25 ? 6.762 -9.688 -11.102 1 97.38 25 SER B C 1
ATOM 1104 O O . SER B 1 25 ? 5.707 -9.508 -10.492 1 97.38 25 SER B O 1
ATOM 1106 N N . VAL B 1 26 ? 7.668 -8.719 -11.352 1 97.69 26 VAL B N 1
ATOM 1107 C CA . VAL B 1 26 ? 7.305 -7.324 -11.109 1 97.69 26 VAL B CA 1
ATOM 1108 C C . VAL B 1 26 ? 6.449 -6.809 -12.266 1 97.69 26 VAL B C 1
ATOM 1110 O O . VAL B 1 26 ? 6.863 -6.863 -13.43 1 97.69 26 VAL B O 1
ATOM 1113 N N . ASP B 1 27 ? 5.27 -6.355 -11.977 1 95.5 27 ASP B N 1
ATOM 1114 C CA . ASP B 1 27 ? 4.332 -5.906 -13 1 95.5 27 ASP B CA 1
ATOM 1115 C C . ASP B 1 27 ? 3.801 -4.508 -12.688 1 95.5 27 ASP B C 1
ATOM 1117 O O . ASP B 1 27 ? 2.959 -4.344 -11.797 1 95.5 27 ASP B O 1
ATOM 1121 N N . LYS B 1 28 ? 4.199 -3.512 -13.398 1 93.62 28 LYS B N 1
ATOM 1122 C CA . LYS B 1 28 ? 3.758 -2.137 -13.18 1 93.62 28 LYS B CA 1
ATOM 1123 C C . LYS B 1 28 ? 2.34 -1.928 -13.703 1 93.62 28 LYS B C 1
ATOM 1125 O O . LYS B 1 28 ? 1.726 -0.889 -13.453 1 93.62 28 LYS B O 1
ATOM 1130 N N . GLY B 1 29 ? 1.858 -2.93 -14.422 1 92.31 29 GLY B N 1
ATOM 1131 C CA . GLY B 1 29 ? 0.485 -2.854 -14.891 1 92.31 29 GLY B CA 1
ATOM 1132 C C . GLY B 1 29 ? -0.521 -3.393 -13.891 1 92.31 29 GLY B C 1
ATOM 1133 O O . GLY B 1 29 ? -1.727 -3.188 -14.039 1 92.31 29 GLY B O 1
ATOM 1134 N N . ALA B 1 30 ? -0.072 -4.121 -12.914 1 94.44 30 ALA B N 1
ATOM 1135 C CA . ALA B 1 30 ? -0.917 -4.637 -11.836 1 94.44 30 ALA B CA 1
ATOM 1136 C C . ALA B 1 30 ? -0.852 -3.734 -10.609 1 94.44 30 ALA B C 1
ATOM 1138 O O . ALA B 1 30 ? 0.236 -3.396 -10.133 1 94.44 30 ALA B O 1
ATOM 1139 N N . ILE B 1 31 ? -1.975 -3.371 -10.078 1 95.5 31 ILE B N 1
ATOM 1140 C CA . ILE B 1 31 ? -2.004 -2.557 -8.867 1 95.5 31 ILE B CA 1
ATOM 1141 C C . ILE B 1 31 ? -1.6 -3.406 -7.668 1 95.5 31 ILE B C 1
ATOM 1143 O O . ILE B 1 31 ? -0.717 -3.023 -6.898 1 95.5 31 ILE B O 1
ATOM 1147 N N . TYR B 1 32 ? -2.139 -4.621 -7.641 1 96.94 32 TYR B N 1
ATOM 1148 C CA . TYR B 1 32 ? -1.958 -5.438 -6.4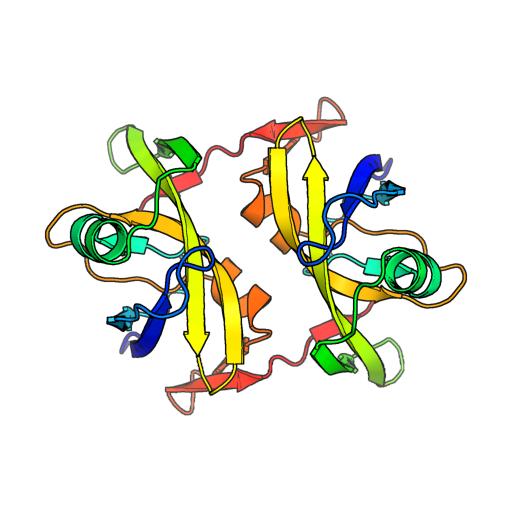45 1 96.94 32 TYR B CA 1
ATOM 1149 C C . TYR B 1 32 ? -1.051 -6.629 -6.727 1 96.94 32 TYR B C 1
ATOM 1151 O O . TYR B 1 32 ? -0.972 -7.102 -7.867 1 96.94 32 TYR B O 1
ATOM 1159 N N . SER B 1 33 ? -0.477 -7.09 -5.688 1 97.88 33 SER B N 1
ATOM 1160 C CA . SER B 1 33 ? 0.308 -8.32 -5.719 1 97.88 33 SER B CA 1
ATOM 1161 C C . SER B 1 33 ? -0.583 -9.547 -5.582 1 97.88 33 SER B C 1
ATOM 1163 O O . SER B 1 33 ? -1.614 -9.5 -4.906 1 97.88 33 SER B O 1
ATOM 1165 N N . VAL B 1 34 ? -0.162 -10.586 -6.223 1 98.12 34 VAL B N 1
ATOM 1166 C CA . VAL B 1 34 ? -0.875 -11.859 -6.164 1 98.12 34 VAL B CA 1
ATOM 1167 C C . VAL B 1 34 ? 0.067 -12.961 -5.68 1 98.12 34 VAL B C 1
ATOM 1169 O O . VAL B 1 34 ? 1.198 -13.07 -6.16 1 98.12 34 VAL B O 1
ATOM 1172 N N . VAL B 1 35 ? -0.31 -13.688 -4.742 1 98.5 35 VAL B N 1
ATOM 1173 C CA . VAL B 1 35 ? 0.383 -14.875 -4.258 1 98.5 35 VAL B CA 1
ATOM 1174 C C . VAL B 1 35 ? -0.6 -16.047 -4.148 1 98.5 35 VAL B C 1
ATOM 1176 O O . VAL B 1 35 ? -1.732 -15.867 -3.695 1 98.5 35 VAL B O 1
ATOM 1179 N N . ARG B 1 36 ? -0.158 -17.094 -4.508 1 98.44 36 ARG B N 1
ATOM 1180 C CA . ARG B 1 36 ? -1.03 -18.266 -4.473 1 98.44 36 ARG B CA 1
ATOM 1181 C C . ARG B 1 36 ? -1.595 -18.484 -3.074 1 98.44 36 ARG B C 1
ATOM 1183 O O . ARG B 1 36 ? -0.882 -18.328 -2.08 1 98.44 36 ARG B O 1
ATOM 1190 N N . CYS B 1 37 ? -2.822 -19.016 -2.99 1 97.62 37 CYS B N 1
ATOM 1191 C CA . CYS B 1 37 ? -3.525 -19.172 -1.723 1 97.62 37 CYS B CA 1
ATOM 1192 C C . CYS B 1 37 ? -2.857 -20.234 -0.857 1 97.62 37 CYS B C 1
ATOM 1194 O O . CYS B 1 37 ? -2.814 -20.094 0.368 1 97.62 37 CYS B O 1
ATOM 1196 N N . ASP B 1 38 ? -2.318 -21.312 -1.498 1 97.88 38 ASP B N 1
ATOM 1197 C CA . ASP B 1 38 ? -1.723 -22.375 -0.709 1 97.88 38 ASP B CA 1
ATOM 1198 C C . ASP B 1 38 ? -0.485 -21.891 0.039 1 97.88 38 ASP B C 1
ATOM 1200 O O . ASP B 1 38 ? -0.224 -22.312 1.166 1 97.88 38 ASP B O 1
ATOM 1204 N N . ILE B 1 39 ? 0.292 -21 -0.58 1 97.94 39 ILE B N 1
ATOM 1205 C CA . ILE B 1 39 ? 1.467 -20.422 0.061 1 97.94 39 ILE B CA 1
ATOM 1206 C C . ILE B 1 39 ? 1.033 -19.562 1.245 1 97.94 39 ILE B C 1
ATOM 1208 O O . ILE B 1 39 ? 1.585 -19.672 2.342 1 97.94 39 ILE B O 1
ATOM 1212 N N . LEU B 1 40 ? 0.03 -18.719 1.071 1 98.19 40 LEU B N 1
ATOM 1213 C CA . LEU B 1 40 ? -0.462 -17.828 2.117 1 98.19 40 LEU B CA 1
ATOM 1214 C C . LEU B 1 40 ? -1.056 -18.625 3.273 1 98.19 40 LEU B C 1
ATOM 1216 O O . LEU B 1 40 ? -0.835 -18.281 4.441 1 98.19 40 LEU B O 1
ATOM 1220 N N . GLU B 1 41 ? -1.816 -19.656 2.898 1 97.12 41 GLU B N 1
ATOM 1221 C CA . GLU B 1 41 ? -2.414 -20.516 3.916 1 97.12 41 GLU B CA 1
ATOM 1222 C C . GLU B 1 41 ? -1.341 -21.234 4.738 1 97.12 41 GLU B C 1
ATOM 1224 O O . GLU B 1 41 ? -1.465 -21.344 5.957 1 97.12 41 GLU B O 1
ATOM 1229 N N . GLN B 1 42 ? -0.34 -21.703 4.062 1 97.06 42 GLN B N 1
ATOM 1230 C CA . GLN B 1 42 ? 0.764 -22.359 4.754 1 97.06 42 GLN B CA 1
ATOM 1231 C C . GLN B 1 42 ? 1.444 -21.406 5.734 1 97.06 42 GLN B C 1
ATOM 1233 O O . GLN B 1 42 ? 1.924 -21.828 6.785 1 97.06 42 GLN B O 1
ATOM 1238 N N . LEU B 1 43 ? 1.52 -20.141 5.449 1 97.94 43 LEU B N 1
ATOM 1239 C CA . LEU B 1 43 ? 2.129 -19.125 6.297 1 97.94 43 LEU B CA 1
ATOM 1240 C C . LEU B 1 43 ? 1.182 -18.719 7.422 1 97.94 43 LEU B C 1
ATOM 1242 O O . LEU B 1 43 ? 1.568 -17.984 8.328 1 97.94 43 LEU B O 1
ATOM 1246 N N . GLY B 1 44 ? -0.054 -19.172 7.312 1 97.44 44 GLY B N 1
ATOM 1247 C CA . GLY B 1 44 ? -1.047 -18.797 8.312 1 97.44 44 GLY B CA 1
ATOM 1248 C C . GLY B 1 44 ? -1.686 -17.453 8.055 1 97.44 44 GLY B C 1
ATOM 1249 O O . GLY B 1 44 ? -2.24 -16.844 8.969 1 97.44 44 GLY B O 1
ATOM 1250 N N . VAL B 1 45 ? -1.526 -16.953 6.887 1 97.5 45 VAL B N 1
ATOM 1251 C CA . VAL B 1 45 ? -2.168 -15.695 6.531 1 97.5 45 VAL B CA 1
ATOM 1252 C C . VAL B 1 45 ? -3.652 -15.93 6.254 1 97.5 45 VAL B C 1
ATOM 1254 O O . VAL B 1 45 ? -4.008 -16.734 5.391 1 97.5 45 VAL B O 1
ATOM 1257 N N . LYS B 1 46 ? -4.484 -15.203 6.922 1 97 46 LYS B N 1
ATOM 1258 C CA . LYS B 1 46 ? -5.93 -15.336 6.75 1 97 46 LYS B CA 1
ATOM 1259 C C . LYS B 1 46 ? -6.48 -14.234 5.848 1 97 46 LYS B C 1
ATOM 1261 O O . LYS B 1 46 ? -6.059 -13.078 5.938 1 97 46 LYS B O 1
ATOM 1266 N N . PRO B 1 47 ? -7.449 -14.586 5.039 1 97.62 47 PRO B N 1
ATOM 1267 C CA . PRO B 1 47 ? -8.125 -13.531 4.281 1 97.62 47 PRO B CA 1
ATOM 1268 C C . PRO B 1 47 ? -8.836 -12.516 5.18 1 97.62 47 PRO B C 1
ATOM 1270 O O . PRO B 1 47 ? -9.359 -12.891 6.234 1 97.62 47 PRO B O 1
ATOM 1273 N N . ILE B 1 48 ? -8.828 -11.281 4.746 1 95.88 48 ILE B N 1
ATOM 1274 C CA . ILE B 1 48 ? -9.516 -10.227 5.48 1 95.88 48 ILE B CA 1
ATOM 1275 C C . ILE B 1 48 ? -10.898 -9.992 4.871 1 95.88 48 ILE B C 1
ATOM 1277 O O . ILE B 1 48 ? -11.852 -9.68 5.59 1 95.88 48 ILE B O 1
ATOM 1281 N N . GLU B 1 49 ? -10.945 -10.094 3.568 1 95 49 GLU B N 1
ATOM 1282 C CA . GLU B 1 49 ? -12.18 -9.844 2.83 1 95 49 GLU B CA 1
ATOM 1283 C C . GLU B 1 49 ? -12.195 -10.609 1.508 1 95 49 GLU B C 1
ATOM 1285 O O . GLU B 1 49 ? -11.148 -11.039 1.02 1 95 49 GLU B O 1
ATOM 1290 N N . ARG B 1 50 ? -13.406 -10.945 1.021 1 95.75 50 ARG B N 1
ATOM 1291 C CA . ARG B 1 50 ? -13.594 -11.445 -0.339 1 95.75 50 ARG B CA 1
ATOM 1292 C C . ARG B 1 50 ? -14.133 -10.344 -1.253 1 95.75 50 ARG B C 1
ATOM 1294 O O . ARG B 1 50 ? -15.055 -9.617 -0.882 1 95.75 50 ARG B O 1
ATOM 1301 N N . ARG B 1 51 ? -13.477 -10.188 -2.4 1 94.12 51 ARG B N 1
ATOM 1302 C CA . ARG B 1 51 ? -13.836 -9.078 -3.281 1 94.12 51 ARG B CA 1
ATOM 1303 C C . ARG B 1 51 ? -14.047 -9.562 -4.711 1 94.12 51 ARG B C 1
ATOM 1305 O O . ARG B 1 51 ? -13.477 -10.578 -5.117 1 94.12 51 ARG B O 1
ATOM 1312 N N . LYS B 1 52 ? -14.852 -8.742 -5.336 1 92.94 52 LYS B N 1
ATOM 1313 C CA . LYS B 1 52 ? -15.117 -9.016 -6.75 1 92.94 52 LYS B CA 1
ATOM 1314 C C . LYS B 1 52 ? -14.195 -8.195 -7.645 1 92.94 52 LYS B C 1
ATOM 1316 O O . LYS B 1 52 ? -14.023 -6.992 -7.434 1 92.94 52 LYS B O 1
ATOM 1321 N N . PHE B 1 53 ? -13.562 -8.836 -8.562 1 94.25 53 PHE B N 1
ATOM 1322 C CA . PHE B 1 53 ? -12.688 -8.195 -9.547 1 94.25 53 PHE B CA 1
ATOM 1323 C C . PHE B 1 53 ? -13.25 -8.352 -10.953 1 94.25 53 PHE B C 1
ATOM 1325 O O . PHE B 1 53 ? -13.789 -9.406 -11.297 1 94.25 53 PHE B O 1
ATOM 1332 N N . ARG B 1 54 ? -13.094 -7.309 -11.664 1 92.06 54 ARG B N 1
ATOM 1333 C CA . ARG B 1 54 ? -13.453 -7.43 -13.07 1 92.06 54 ARG B CA 1
ATOM 1334 C C . ARG B 1 54 ? -12.406 -8.227 -13.836 1 92.06 54 ARG B C 1
ATOM 1336 O O . ARG B 1 54 ? -11.211 -8.086 -13.586 1 92.06 54 ARG B O 1
ATOM 1343 N N . ALA B 1 55 ? -12.805 -9.18 -14.68 1 87.88 55 ALA B N 1
ATOM 1344 C CA . ALA B 1 55 ? -11.93 -9.984 -15.531 1 87.88 55 ALA B CA 1
ATOM 1345 C C . ALA B 1 55 ? -12.492 -10.094 -16.938 1 87.88 55 ALA B C 1
ATOM 1347 O O . ALA B 1 55 ? -13.562 -9.562 -17.234 1 87.88 55 ALA B O 1
ATOM 1348 N N . PHE B 1 56 ? -11.492 -10.602 -17.828 1 81.25 56 PHE B N 1
ATOM 1349 C CA . PHE B 1 56 ? -11.953 -10.836 -19.188 1 81.25 56 PHE B CA 1
ATOM 1350 C C . PHE B 1 56 ? -13.211 -11.695 -19.203 1 81.25 56 PHE B C 1
ATOM 1352 O O . PHE B 1 56 ? -13.219 -12.789 -18.641 1 81.25 56 PHE B O 1
ATOM 1359 N N . GLY B 1 57 ? -14.297 -11.18 -19.703 1 84.38 57 GLY B N 1
ATOM 1360 C CA . GLY B 1 57 ? -15.531 -11.93 -19.875 1 84.38 57 GLY B CA 1
ATOM 1361 C C . GLY B 1 57 ? -16.453 -11.852 -18.672 1 84.38 57 GLY B C 1
ATOM 1362 O O . GLY B 1 57 ? -17.5 -12.5 -18.641 1 84.38 57 GLY B O 1
ATOM 1363 N N . GLY B 1 58 ? -16.062 -11.195 -17.656 1 88.94 58 GLY B N 1
ATOM 1364 C CA . GLY B 1 58 ? -16.953 -11.07 -16.516 1 88.94 58 GLY B CA 1
ATOM 1365 C C . GLY B 1 58 ? -16.25 -10.641 -15.242 1 88.94 58 GLY B C 1
ATOM 1366 O O . GLY B 1 58 ? -15.523 -9.641 -15.234 1 88.94 58 GLY B O 1
ATOM 1367 N N . SER B 1 59 ? -16.734 -11.32 -14.078 1 92.38 59 SER B N 1
ATOM 1368 C CA . SER B 1 59 ? -16.156 -11 -12.773 1 92.38 59 SER B CA 1
ATOM 1369 C C . SER B 1 59 ? -15.688 -12.266 -12.055 1 92.38 59 SER B C 1
ATOM 1371 O O . SER B 1 59 ? -16.188 -13.359 -12.328 1 92.38 59 SER B O 1
ATOM 1373 N N . VAL B 1 60 ? -14.648 -12.117 -11.328 1 91.81 60 VAL B N 1
ATOM 1374 C CA . VAL B 1 60 ? -14.156 -13.203 -10.477 1 91.81 60 VAL B CA 1
ATOM 1375 C C . VAL B 1 60 ? -14.047 -12.711 -9.039 1 91.81 60 VAL B C 1
ATOM 1377 O O . VAL B 1 60 ? -13.773 -11.539 -8.797 1 91.81 60 VAL B O 1
ATOM 1380 N N . GLU B 1 61 ? -14.32 -13.656 -8.156 1 94.38 61 GLU B N 1
ATOM 1381 C CA . GLU B 1 61 ? -14.172 -13.328 -6.742 1 94.38 61 GLU B CA 1
ATOM 1382 C C . GLU B 1 61 ? -12.867 -13.891 -6.184 1 94.38 61 GLU B C 1
ATOM 1384 O O . GLU B 1 61 ? -12.484 -15.023 -6.504 1 94.38 61 GLU B O 1
ATOM 1389 N N . ARG B 1 62 ? -12.117 -13.039 -5.418 1 96.31 62 ARG B N 1
ATOM 1390 C CA . ARG B 1 62 ? -10.883 -13.461 -4.766 1 96.31 62 ARG B CA 1
ATOM 1391 C C . ARG B 1 62 ? -10.844 -12.992 -3.314 1 96.31 62 ARG B C 1
ATOM 1393 O O . ARG B 1 62 ? -11.414 -11.953 -2.975 1 96.31 62 ARG B O 1
ATOM 1400 N N . ASP B 1 63 ? -10.258 -13.852 -2.518 1 97.12 63 ASP B N 1
ATOM 1401 C CA . ASP B 1 63 ? -9.906 -13.383 -1.179 1 97.12 63 ASP B CA 1
ATOM 1402 C C . ASP B 1 63 ? -8.766 -12.367 -1.232 1 97.12 63 ASP B C 1
ATOM 1404 O O . ASP B 1 63 ? -7.891 -12.461 -2.096 1 97.12 63 ASP B O 1
ATOM 1408 N N . ILE B 1 64 ? -8.836 -11.398 -0.324 1 97.31 64 ILE B N 1
ATOM 1409 C CA . ILE B 1 64 ? -7.742 -10.438 -0.179 1 97.31 64 ILE B CA 1
ATOM 1410 C C . ILE B 1 64 ? -7.277 -10.406 1.274 1 97.31 64 ILE B C 1
ATOM 1412 O O . ILE B 1 64 ? -8.031 -10.773 2.182 1 97.31 64 ILE B O 1
ATOM 1416 N N . GLY B 1 65 ? -6.059 -10.008 1.438 1 97 65 GLY B N 1
ATOM 1417 C CA . GLY B 1 65 ? -5.488 -9.898 2.771 1 97 65 GLY B CA 1
ATOM 1418 C C . GLY B 1 65 ? -4.25 -9.023 2.824 1 97 65 GLY B C 1
ATOM 1419 O O . GLY B 1 65 ? -4.109 -8.086 2.029 1 97 65 GLY B O 1
ATOM 1420 N N . GLU B 1 66 ? -3.543 -9.18 3.879 1 97.56 66 GLU B N 1
ATOM 1421 C CA . GLU B 1 66 ? -2.252 -8.539 4.113 1 97.56 66 GLU B CA 1
ATOM 1422 C C . GLU B 1 66 ? -1.179 -9.57 4.453 1 97.56 66 GLU B C 1
ATOM 1424 O O . GLU B 1 66 ? -1.439 -10.531 5.176 1 97.56 66 GLU B O 1
ATOM 1429 N N . VAL B 1 67 ? -0.038 -9.383 3.844 1 98.25 67 VAL B N 1
ATOM 1430 C CA . VAL B 1 67 ? 1.069 -10.297 4.094 1 98.25 67 VAL B CA 1
ATOM 1431 C C . VAL B 1 67 ? 2.354 -9.508 4.328 1 98.25 67 VAL B C 1
ATOM 1433 O O . VAL B 1 67 ? 2.523 -8.414 3.783 1 98.25 67 VAL B O 1
ATOM 1436 N N . GLY B 1 68 ? 3.186 -9.984 5.211 1 98.06 68 GLY B N 1
ATOM 1437 C CA . GLY B 1 68 ? 4.535 -9.445 5.297 1 98.06 68 GLY B CA 1
ATOM 1438 C C . GLY B 1 68 ? 5.398 -9.812 4.105 1 98.06 68 GLY B C 1
ATOM 1439 O O . GLY B 1 68 ? 5.332 -10.938 3.607 1 98.06 68 GLY B O 1
ATOM 1440 N N . ALA B 1 69 ? 6.16 -8.906 3.645 1 98.5 69 ALA B N 1
ATOM 1441 C CA . ALA B 1 69 ? 7.09 -9.117 2.537 1 98.5 69 ALA B CA 1
ATOM 1442 C C . ALA B 1 69 ? 8.5 -8.648 2.908 1 98.5 69 ALA B C 1
ATOM 1444 O O . ALA B 1 69 ? 8.664 -7.648 3.613 1 98.5 69 ALA B O 1
ATOM 1445 N N . ILE B 1 70 ? 9.445 -9.344 2.508 1 97.88 70 ILE B N 1
ATOM 1446 C CA . ILE B 1 70 ? 10.859 -8.992 2.658 1 97.88 70 ILE B CA 1
ATOM 1447 C C . ILE B 1 70 ? 11.477 -8.75 1.285 1 97.88 70 ILE B C 1
ATOM 1449 O O . ILE B 1 70 ? 11.531 -9.664 0.452 1 97.88 70 ILE B O 1
ATOM 1453 N N . LEU B 1 71 ? 11.898 -7.629 1.055 1 97.56 71 LEU B N 1
ATOM 1454 C CA . LEU B 1 71 ? 12.484 -7.227 -0.222 1 97.56 71 LEU B CA 1
ATOM 1455 C C . LEU B 1 71 ? 13.656 -6.277 -0.011 1 97.56 71 LEU B C 1
ATOM 1457 O O . LEU B 1 71 ? 13.523 -5.266 0.678 1 97.56 71 LEU B O 1
ATOM 1461 N N . MET B 1 72 ? 14.852 -6.586 -0.493 1 95.56 72 MET B N 1
ATOM 1462 C CA . MET B 1 72 ? 16.062 -5.785 -0.394 1 95.56 72 MET B CA 1
ATOM 1463 C C . MET B 1 72 ? 16.375 -5.445 1.06 1 95.56 72 MET B C 1
ATOM 1465 O O . MET B 1 72 ? 16.703 -4.301 1.377 1 95.56 72 MET B O 1
ATOM 1469 N N . GLY B 1 73 ? 16.141 -6.41 1.907 1 94.12 73 GLY B N 1
ATOM 1470 C CA . GLY B 1 73 ? 16.531 -6.328 3.307 1 94.12 73 GLY B CA 1
ATOM 1471 C C . GLY B 1 73 ? 15.523 -5.594 4.164 1 94.12 73 GLY B C 1
ATOM 1472 O O . GLY B 1 73 ? 15.742 -5.395 5.359 1 94.12 73 GLY B O 1
ATOM 1473 N N . LYS B 1 74 ? 14.469 -5.207 3.59 1 96.19 74 LYS B N 1
ATOM 1474 C CA . LYS B 1 74 ? 13.453 -4.461 4.324 1 96.19 74 LYS B CA 1
ATOM 1475 C C . LYS B 1 74 ? 12.18 -5.285 4.492 1 96.19 74 LYS B C 1
ATOM 1477 O O . LYS B 1 74 ? 11.82 -6.074 3.611 1 96.19 74 LYS B O 1
ATOM 1482 N N . ARG B 1 75 ? 11.484 -5.086 5.57 1 96 75 ARG B N 1
ATOM 1483 C CA . ARG B 1 75 ? 10.227 -5.762 5.871 1 96 75 ARG B CA 1
ATOM 1484 C C . ARG B 1 75 ? 9.062 -4.781 5.871 1 96 75 ARG B C 1
ATOM 1486 O O . ARG B 1 75 ? 9.117 -3.74 6.527 1 96 75 ARG B O 1
ATOM 1493 N N . ARG B 1 76 ? 8.094 -5.078 5.141 1 97.19 76 ARG B N 1
ATOM 1494 C CA . ARG B 1 76 ? 6.875 -4.281 5.105 1 97.19 76 ARG B CA 1
ATOM 1495 C C . ARG B 1 76 ? 5.645 -5.172 5 1 97.19 76 ARG B C 1
ATOM 1497 O O . ARG B 1 76 ? 5.734 -6.316 4.559 1 97.19 76 ARG B O 1
ATOM 1504 N N . VAL B 1 77 ? 4.496 -4.652 5.41 1 97.31 77 VAL B N 1
ATOM 1505 C CA . VAL B 1 77 ? 3.215 -5.316 5.191 1 97.31 77 VAL B CA 1
ATOM 1506 C C . VAL B 1 77 ? 2.574 -4.797 3.906 1 97.31 77 VAL B C 1
ATOM 1508 O O . VAL B 1 77 ? 2.49 -3.584 3.693 1 97.31 77 VAL B O 1
ATOM 1511 N N . ILE B 1 78 ? 2.176 -5.676 3.043 1 98.56 78 ILE B N 1
ATOM 1512 C CA . ILE B 1 78 ? 1.583 -5.266 1.774 1 98.56 78 ILE B CA 1
ATOM 1513 C C . ILE B 1 78 ? 0.22 -5.938 1.604 1 98.56 78 ILE B C 1
ATOM 1515 O O . ILE B 1 78 ? -0.023 -7.012 2.156 1 98.56 78 ILE B O 1
ATOM 1519 N N . PRO B 1 79 ? -0.691 -5.242 0.871 1 98.31 79 PRO B N 1
ATOM 1520 C CA . PRO B 1 79 ? -1.909 -5.945 0.461 1 98.31 79 PRO B CA 1
ATOM 1521 C C . PRO B 1 79 ? -1.637 -7.055 -0.552 1 98.31 79 PRO B C 1
ATOM 1523 O O . PRO B 1 79 ? -0.71 -6.945 -1.359 1 98.31 79 PRO B O 1
ATOM 1526 N N . VAL B 1 80 ? -2.479 -8.102 -0.5 1 98.44 80 VAL B N 1
ATOM 1527 C CA . VAL B 1 80 ? -2.234 -9.227 -1.388 1 98.44 80 VAL B CA 1
ATOM 1528 C C . VAL B 1 80 ? -3.562 -9.859 -1.802 1 98.44 80 VAL B C 1
ATOM 1530 O O . VAL B 1 80 ? -4.496 -9.938 -0.999 1 98.44 80 VAL B O 1
ATOM 1533 N N . ILE B 1 81 ? -3.676 -10.227 -3.014 1 98.06 81 ILE B N 1
ATOM 1534 C CA . ILE B 1 81 ? -4.766 -11.047 -3.527 1 98.06 81 ILE B CA 1
ATOM 1535 C C . ILE B 1 81 ? -4.383 -12.523 -3.438 1 98.06 81 ILE B C 1
ATOM 1537 O O . ILE B 1 81 ? -3.26 -12.906 -3.785 1 98.06 81 ILE B O 1
ATOM 1541 N N . PHE B 1 82 ? -5.277 -13.359 -2.924 1 98.25 82 PHE B N 1
ATOM 1542 C CA . PHE B 1 82 ? -5.086 -14.805 -2.902 1 98.25 82 PHE B CA 1
ATOM 1543 C C . PHE B 1 82 ? -5.297 -15.398 -4.289 1 98.25 82 PHE B C 1
ATOM 1545 O O . PHE B 1 82 ? -6.422 -15.438 -4.793 1 98.25 82 PHE B O 1
ATOM 1552 N N . GLY B 1 83 ? -4.211 -15.812 -4.863 1 97.44 83 GLY B N 1
ATOM 1553 C CA . GLY B 1 83 ? -4.266 -16.391 -6.191 1 97.44 83 GLY B CA 1
ATOM 1554 C C . GLY B 1 83 ? -4.746 -17.828 -6.195 1 97.44 83 GLY B C 1
ATOM 1555 O O . GLY B 1 83 ? -4.871 -18.453 -5.133 1 97.44 83 GLY B O 1
ATOM 1556 N N . GLU B 1 84 ? -5.043 -18.266 -7.352 1 95.81 84 GLU B N 1
ATOM 1557 C CA . GLU B 1 84 ? -5.445 -19.656 -7.523 1 95.81 84 GLU B CA 1
ATOM 1558 C C . GLU B 1 84 ? -4.23 -20.562 -7.707 1 95.81 84 GLU B C 1
ATOM 1560 O O . GLU B 1 84 ? -3.109 -20.078 -7.887 1 95.81 84 GLU B O 1
ATOM 1565 N N . GLU B 1 85 ? -4.527 -21.844 -7.648 1 92.38 85 GLU B N 1
ATOM 1566 C CA . GLU B 1 85 ? -3.463 -22.797 -7.918 1 92.38 85 GLU B CA 1
ATOM 1567 C C . GLU B 1 85 ? -2.865 -22.578 -9.305 1 92.38 85 GLU B C 1
ATOM 1569 O O . GLU B 1 85 ? -3.594 -22.359 -10.273 1 92.38 85 GLU B O 1
ATOM 1574 N N . GLY B 1 86 ? -1.564 -22.594 -9.344 1 92.19 86 GLY B N 1
ATOM 1575 C CA . GLY B 1 86 ? -0.889 -22.453 -10.617 1 92.19 86 GLY B CA 1
ATOM 1576 C C . GLY B 1 86 ? -0.614 -21.016 -11 1 92.19 86 GLY B C 1
ATOM 1577 O O . GLY B 1 86 ? 0.114 -20.734 -11.953 1 92.19 86 GLY B O 1
ATOM 1578 N N . ASP B 1 87 ? -1.243 -20.031 -10.344 1 93.88 87 ASP B N 1
ATOM 1579 C CA . ASP B 1 87 ? -0.999 -18.625 -10.641 1 93.88 87 ASP B CA 1
ATOM 1580 C C . ASP B 1 87 ? 0.447 -18.25 -10.336 1 93.88 87 ASP B C 1
ATOM 1582 O O . ASP B 1 87 ? 0.985 -18.625 -9.289 1 93.88 87 ASP B O 1
ATOM 1586 N N . PRO B 1 88 ? 1.05 -17.656 -11.25 1 95.56 88 PRO B N 1
ATOM 1587 C CA . PRO B 1 88 ? 2.348 -17.078 -10.883 1 95.56 88 PRO B CA 1
ATOM 1588 C C . PRO B 1 88 ? 2.229 -15.953 -9.859 1 95.56 88 PRO B C 1
ATOM 1590 O O . PRO B 1 88 ? 1.189 -15.289 -9.789 1 95.56 88 PRO B O 1
ATOM 1593 N N . ALA B 1 89 ? 3.277 -15.805 -9.008 1 97.88 89 ALA B N 1
ATOM 1594 C CA . ALA B 1 89 ? 3.303 -14.68 -8.07 1 97.88 89 ALA B CA 1
ATOM 1595 C C . ALA B 1 89 ? 3.592 -13.375 -8.797 1 97.88 89 ALA B C 1
ATOM 1597 O O . ALA B 1 89 ? 4.441 -13.328 -9.695 1 97.88 89 ALA B O 1
ATOM 1598 N N . VAL B 1 90 ? 2.898 -12.336 -8.453 1 97.5 90 VAL B N 1
ATOM 1599 C CA . VAL B 1 90 ? 3.053 -11.016 -9.055 1 97.5 90 VAL B CA 1
ATOM 1600 C C . VAL B 1 90 ? 3.301 -9.977 -7.965 1 97.5 90 VAL B C 1
ATOM 1602 O O . VAL B 1 90 ? 2.648 -9.992 -6.918 1 97.5 90 VAL B O 1
ATOM 1605 N N . LEU B 1 91 ? 4.277 -9.211 -8.102 1 98 91 LEU B N 1
ATOM 1606 C CA . LEU B 1 91 ? 4.508 -8.023 -7.293 1 98 91 LEU B CA 1
ATOM 1607 C C . LEU B 1 91 ? 3.994 -6.773 -8 1 98 91 LEU B C 1
ATOM 1609 O O . LEU B 1 91 ? 4.555 -6.355 -9.016 1 98 91 LEU B O 1
ATOM 1613 N N . GLY B 1 92 ? 2.914 -6.195 -7.441 1 97.06 92 GLY B N 1
ATOM 1614 C CA . GLY B 1 92 ? 2.238 -5.086 -8.094 1 97.06 92 GLY B CA 1
ATOM 1615 C C . GLY B 1 92 ? 2.734 -3.73 -7.625 1 97.06 92 GLY B C 1
ATOM 1616 O O . GLY B 1 92 ? 3.619 -3.646 -6.77 1 97.06 92 GLY B O 1
ATOM 1617 N N . VAL B 1 93 ? 2.191 -2.699 -8.125 1 97.06 93 VAL B N 1
ATOM 1618 C CA . VAL B 1 93 ? 2.609 -1.311 -7.957 1 97.06 93 VAL B CA 1
ATOM 1619 C C . VAL B 1 93 ? 2.508 -0.911 -6.484 1 97.06 93 VAL B C 1
ATOM 1621 O O . VAL B 1 93 ? 3.393 -0.236 -5.957 1 97.06 93 VAL B O 1
ATOM 1624 N N . THR B 1 94 ? 1.417 -1.247 -5.805 1 97.94 94 THR B N 1
ATOM 1625 C CA . THR B 1 94 ? 1.212 -0.852 -4.414 1 97.94 94 THR B CA 1
ATOM 1626 C C . THR B 1 94 ? 2.346 -1.367 -3.533 1 97.94 94 THR B C 1
ATOM 1628 O O . THR B 1 94 ? 2.82 -0.656 -2.645 1 97.94 94 THR B O 1
ATOM 1631 N N . ALA B 1 95 ? 2.773 -2.572 -3.775 1 98.5 95 ALA B N 1
ATOM 1632 C CA . ALA B 1 95 ? 3.896 -3.119 -3.018 1 98.5 95 ALA B CA 1
ATOM 1633 C C . ALA B 1 95 ? 5.176 -2.328 -3.283 1 98.5 95 ALA B C 1
ATOM 1635 O O . ALA B 1 95 ? 5.938 -2.041 -2.357 1 98.5 95 ALA B O 1
ATOM 1636 N N . LEU B 1 96 ? 5.438 -1.986 -4.547 1 97.81 96 LEU B N 1
ATOM 1637 C CA . LEU B 1 96 ? 6.621 -1.202 -4.883 1 97.81 96 LEU B CA 1
ATOM 1638 C C . LEU B 1 96 ? 6.609 0.138 -4.156 1 97.81 96 LEU B C 1
ATOM 1640 O O . LEU B 1 96 ? 7.641 0.584 -3.65 1 97.81 96 LEU B O 1
ATOM 1644 N N . GLU B 1 97 ? 5.441 0.751 -4.148 1 97.38 97 GLU B N 1
ATOM 1645 C CA . GLU B 1 97 ? 5.297 2.031 -3.463 1 97.38 97 GLU B CA 1
ATOM 1646 C C . GLU B 1 97 ? 5.531 1.886 -1.962 1 97.38 97 GLU B C 1
ATOM 1648 O O . GLU B 1 97 ? 6.223 2.705 -1.353 1 97.38 97 GLU B O 1
ATOM 1653 N N . ILE B 1 98 ? 4.965 0.872 -1.382 1 98.19 98 ILE B N 1
ATOM 1654 C CA . ILE B 1 98 ? 5.113 0.625 0.048 1 98.19 98 ILE B CA 1
ATOM 1655 C C . ILE B 1 98 ? 6.59 0.453 0.392 1 98.19 98 ILE B C 1
ATOM 1657 O O . ILE B 1 98 ? 7.059 0.958 1.415 1 98.19 98 ILE B O 1
ATOM 1661 N N . PHE B 1 99 ? 7.348 -0.094 -0.463 1 97.75 99 PHE B N 1
ATOM 1662 C CA . PHE B 1 99 ? 8.773 -0.302 -0.259 1 97.75 99 PHE B CA 1
ATOM 1663 C C . PHE B 1 99 ? 9.578 0.894 -0.762 1 97.75 99 PHE B C 1
ATOM 1665 O O . PHE B 1 99 ? 10.797 0.931 -0.625 1 97.75 99 PHE B O 1
ATOM 1672 N N . TRP B 1 100 ? 8.945 1.789 -1.299 1 96.81 100 TRP B N 1
ATOM 1673 C CA . TRP B 1 100 ? 9.586 2.982 -1.844 1 96.81 100 TRP B CA 1
ATOM 1674 C C . TRP B 1 100 ? 10.586 2.615 -2.936 1 96.81 100 TRP B C 1
ATOM 1676 O O . TRP B 1 100 ? 11.703 3.129 -2.959 1 96.81 100 TRP B O 1
ATOM 1686 N N . LEU B 1 101 ? 10.117 1.733 -3.834 1 96.81 101 LEU B N 1
ATOM 1687 C CA . LEU B 1 101 ? 10.984 1.228 -4.891 1 96.81 101 LEU B CA 1
ATOM 1688 C C . LEU B 1 101 ? 10.43 1.584 -6.266 1 96.81 101 LEU B C 1
ATOM 1690 O O . LEU B 1 101 ? 9.234 1.863 -6.406 1 96.81 101 LEU B O 1
ATOM 1694 N N . GLU B 1 102 ? 11.297 1.608 -7.246 1 95.5 102 GLU B N 1
ATOM 1695 C CA . GLU B 1 102 ? 10.945 1.695 -8.656 1 95.5 102 GLU B CA 1
ATOM 1696 C C . GLU B 1 102 ? 11.75 0.699 -9.492 1 95.5 102 GLU B C 1
ATOM 1698 O O . GLU B 1 102 ? 12.742 0.149 -9.016 1 95.5 102 GLU B O 1
ATOM 1703 N N . VAL B 1 103 ? 11.227 0.39 -10.641 1 95.31 103 VAL B N 1
ATOM 1704 C CA . VAL B 1 103 ? 11.906 -0.533 -11.547 1 95.31 103 VAL B CA 1
ATOM 1705 C C . VAL B 1 103 ? 12.922 0.227 -12.391 1 95.31 103 VAL B C 1
ATOM 1707 O O . VAL B 1 103 ? 12.586 1.234 -13.023 1 95.31 103 VAL B O 1
ATOM 1710 N N . ASP B 1 104 ? 14.188 -0.184 -12.367 1 94.25 104 ASP B N 1
ATOM 1711 C CA . ASP B 1 104 ? 15.211 0.245 -13.328 1 94.25 104 ASP B CA 1
ATOM 1712 C C . ASP B 1 104 ? 15.211 -0.648 -14.562 1 94.25 104 ASP B C 1
ATOM 1714 O O . ASP B 1 104 ? 15.789 -1.736 -14.547 1 94.25 104 ASP B O 1
ATOM 1718 N N . LEU B 1 105 ? 14.555 -0.191 -15.547 1 89.69 105 LEU B N 1
ATOM 1719 C CA . LEU B 1 105 ? 14.352 -1 -16.75 1 89.69 105 LEU B CA 1
ATOM 1720 C C . LEU B 1 105 ? 15.672 -1.262 -17.453 1 89.69 105 LEU B C 1
ATOM 1722 O O . LEU B 1 105 ? 15.828 -2.283 -18.125 1 89.69 105 LEU B O 1
ATOM 1726 N N . VAL B 1 106 ? 16.562 -0.345 -17.328 1 92.44 106 VAL B N 1
ATOM 1727 C CA . VAL B 1 106 ? 17.859 -0.468 -17.984 1 92.44 106 VAL B CA 1
ATOM 1728 C C . VAL B 1 106 ? 18.672 -1.584 -17.344 1 92.44 106 VAL B C 1
ATOM 1730 O O . VAL B 1 106 ? 19.172 -2.477 -18.031 1 92.44 106 VAL B O 1
ATOM 1733 N N . ARG B 1 107 ? 18.812 -1.608 -16.062 1 93.75 107 ARG B N 1
ATOM 1734 C CA . ARG B 1 107 ? 19.594 -2.592 -15.32 1 93.75 107 ARG B CA 1
ATOM 1735 C C . ARG B 1 107 ? 18.781 -3.84 -15.016 1 93.75 107 ARG B C 1
ATOM 1737 O O . ARG B 1 107 ? 19.328 -4.887 -14.68 1 93.75 107 ARG B O 1
ATOM 1744 N N . GLY B 1 108 ? 17.5 -3.732 -15.094 1 93.31 108 GLY B N 1
ATOM 1745 C CA . GLY B 1 108 ? 16.625 -4.848 -14.766 1 93.31 108 GLY B CA 1
ATOM 1746 C C . GLY B 1 108 ? 16.609 -5.176 -13.281 1 93.31 108 GLY B C 1
ATOM 1747 O O . GLY B 1 108 ? 16.719 -6.344 -12.898 1 93.31 108 GLY B O 1
ATOM 1748 N N . VAL B 1 109 ? 16.594 -4.109 -12.477 1 95.19 109 VAL B N 1
ATOM 1749 C CA . VAL B 1 109 ? 16.609 -4.297 -11.023 1 95.19 109 VAL B CA 1
ATOM 1750 C C . VAL B 1 109 ? 15.625 -3.318 -10.375 1 95.19 109 VAL B C 1
ATOM 1752 O O . VAL B 1 109 ? 15.133 -2.395 -11.031 1 95.19 109 VAL B O 1
ATOM 1755 N N . LEU B 1 110 ? 15.305 -3.564 -9.164 1 97 110 LEU B N 1
ATOM 1756 C CA . LEU B 1 110 ? 14.594 -2.596 -8.336 1 97 110 LEU B CA 1
ATOM 1757 C C . LEU B 1 110 ? 15.57 -1.629 -7.672 1 97 110 LEU B C 1
ATOM 1759 O O . LEU B 1 110 ? 16.656 -2.035 -7.23 1 97 110 LEU B O 1
ATOM 1763 N N . ARG B 1 111 ? 15.133 -0.439 -7.609 1 95.88 111 ARG B N 1
ATOM 1764 C CA . ARG B 1 111 ? 15.945 0.555 -6.91 1 95.88 111 ARG B CA 1
ATOM 1765 C C . ARG B 1 111 ? 15.062 1.516 -6.117 1 95.88 111 ARG B C 1
ATOM 1767 O O . ARG B 1 111 ? 13.859 1.615 -6.367 1 95.88 111 ARG B O 1
ATOM 1774 N N . GLU B 1 112 ? 15.727 2.205 -5.191 1 94.62 112 GLU B N 1
ATOM 1775 C CA . GLU B 1 112 ? 14.984 3.203 -4.422 1 94.62 112 GLU B CA 1
ATOM 1776 C C . GLU B 1 112 ? 14.422 4.289 -5.332 1 94.62 112 GLU B C 1
ATOM 1778 O O . GLU B 1 112 ? 15.109 4.777 -6.23 1 94.62 112 GLU B O 1
ATOM 1783 N N . ALA B 1 113 ? 13.117 4.602 -5.098 1 93.38 113 ALA B N 1
ATOM 1784 C CA . ALA B 1 113 ? 12.445 5.602 -5.922 1 93.38 113 ALA B CA 1
ATOM 1785 C C . ALA B 1 113 ? 12.812 7.016 -5.48 1 93.38 113 ALA B C 1
ATOM 1787 O O . ALA B 1 113 ? 13 7.27 -4.289 1 93.38 113 ALA B O 1
ATOM 1788 N N . GLU B 1 114 ? 13.086 7.828 -6.438 1 86 114 GLU B N 1
ATOM 1789 C CA . GLU B 1 114 ? 13.148 9.258 -6.16 1 86 114 GLU B CA 1
ATOM 1790 C C . GLU B 1 114 ? 11.766 9.898 -6.246 1 86 114 GLU B C 1
ATOM 1792 O O . GLU B 1 114 ? 11.195 10.008 -7.332 1 86 114 GLU B O 1
ATOM 1797 N N . LEU B 1 115 ? 11.18 10.234 -5.098 1 85.88 115 LEU B N 1
ATOM 1798 C CA . LEU B 1 115 ? 9.773 10.641 -5.09 1 85.88 115 LEU B CA 1
ATOM 1799 C C . LEU B 1 115 ? 9.641 12.141 -4.859 1 85.88 115 LEU B C 1
ATOM 1801 O O . LEU B 1 115 ? 10.547 12.773 -4.305 1 85.88 115 LEU B O 1
ATOM 1805 N N . LEU B 1 116 ? 8.641 12.648 -5.395 1 83 116 LEU B N 1
ATOM 1806 C CA . LEU B 1 116 ? 8.32 14.07 -5.27 1 83 116 LEU B CA 1
ATOM 1807 C C . LEU B 1 116 ? 7.449 14.328 -4.043 1 83 116 LEU B C 1
ATOM 1809 O O . LEU B 1 116 ? 6.543 13.539 -3.744 1 83 116 LEU B O 1
ATOM 1813 N N . LEU B 1 117 ? 7.941 15.242 -3.264 1 82 117 LEU B N 1
ATOM 1814 C CA . LEU B 1 117 ? 7.098 15.742 -2.184 1 82 117 LEU B CA 1
ATOM 1815 C C . LEU B 1 117 ? 6.535 17.125 -2.525 1 82 117 LEU B C 1
ATOM 1817 O O . LEU B 1 117 ? 7.293 18.047 -2.814 1 82 117 LEU B O 1
ATOM 1821 N N . LEU B 1 118 ? 5.199 17.094 -2.863 1 65.19 118 LEU B N 1
ATOM 1822 C CA . LEU B 1 118 ? 4.633 18.391 -3.229 1 65.19 118 LEU B CA 1
ATOM 1823 C C . LEU B 1 118 ? 4.098 19.109 -1.998 1 65.19 118 LEU B C 1
ATOM 1825 O O . LEU B 1 118 ? 3.705 18.469 -1.018 1 65.19 118 LEU B O 1
#

Nearest PDB structures (foldseek):
  2jys-assembly1_A  TM=7.981E-01  e=1.355E-04  Macaque simian foamy virus
  1b11-assembly1_A  TM=7.209E-01  e=7.868E-05  Feline immunodeficiency virus
  2hah-assembly1_A-2  TM=7.133E-01  e=1.510E-04  Feline immunodeficiency virus (isolate Petaluma)
  5fiv-assembly1_A-2  TM=7.199E-01  e=3.232E-04  Feline immunodeficiency virus (isolate Petaluma)
  3ogq-assembly1_A  TM=7.216E-01  e=4.017E-04  Feline immunodeficiency virus

Radius of gyration: 17.51 Å; Cα contacts (8 Å, |Δi|>4): 539; chains: 2; bounding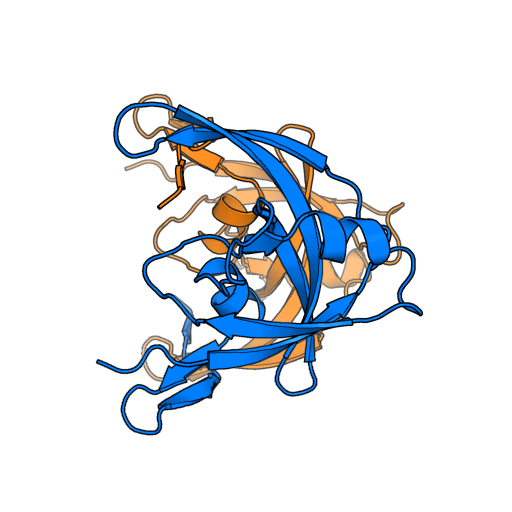 box: 40×47×45 Å

Organism: Korarchaeum cryptofilum (strain OPF8) (NCBI:txid374847)

pLDDT: mean 94.2, std 7.66, range [41.53, 98.81]

Foldseek 3Di:
DDFQKDKKKWAAPVGRVDIDIAIAGEDAVAAAKEDAQVRCVVRVWDFPDWDWDADVPGIDIWTKGWIWMADPRDIDIGIYTHDHPPDGIYHYDRNCVRVQWDADPPVSDIDHDDDDDD/DDFQKDKKKWAAPVGRVDIDIAIAGEDAPAAAKEDAQVRCVVRVWDFPDWDWDADVPGIDIWTKGWIWMADPRDIDIGIYTHDHPPDGIYHYDRNCVRVQWDADPPVSDIDHDDDDDD

Solvent-accessible surface area (backbone atoms only — not comparable to full-atom values): 12939 Å² total; per-residue (Å²): 135,82,71,45,68,43,74,35,36,36,27,14,77,92,44,65,85,39,69,49,76,44,68,22,36,52,33,85,87,34,58,62,20,29,40,32,38,69,61,37,49,72,40,64,41,63,70,75,46,77,44,68,24,41,34,94,93,46,73,45,77,37,41,27,32,62,36,26,34,35,52,95,90,39,78,47,71,32,58,33,36,43,30,50,90,88,48,74,31,34,40,8,41,50,47,32,55,67,68,44,38,37,80,38,78,86,81,60,42,76,38,78,46,84,41,76,50,130,134,82,72,44,67,44,75,35,36,34,28,14,76,93,44,65,85,41,68,49,76,45,68,23,37,53,33,86,86,33,60,62,18,30,39,32,39,68,61,39,49,74,42,63,40,63,69,75,46,76,43,67,24,41,33,93,94,47,72,46,77,36,41,27,33,64,35,25,36,34,52,96,92,40,77,47,72,32,59,33,35,44,31,51,89,88,46,72,32,35,41,10,39,50,49,32,55,67,68,43,38,36,78,37,77,86,81,60,43,78,40,79,47,83,42,76,50,130

Secondary structure (DSSP, 8-state):
---EEEEEEEEETTEEEEEEEEEEEE-TT-SSEEEEHHHHHHTTPPPSEEEEEEETTEEEEEEEEEEEEEETTEEEEEEEEEEPTTPPEEE-HHHHHHTTEEEETTTTEEEE--EE--/---EEEEEEEEETTEEEEEEEEEEEE-TT-SSEEEEHHHHHHTTPPP-EEEEEEETTEEEEEEEEEEEEEETTEEEEEEEEEEPTTPPEEE-HHHHHHTTEEEETTTTEEEE--EE--